Protein AF-A0A0N4THU7-F1 (afdb_monomer_lite)

pLDDT: mean 75.9, std 19.69, range [27.61, 96.06]

Organism: Brugia pahangi (NCBI:txid6280)

InterPro domains:
  IPR008918 Helix-hairpin-helix motif, class 2 [SM00279] (9-42)
  IPR036279 5'-3' exonuclease, C-terminal domain superfamily [SSF47807] (7-179)

Secondary structure (DSSP, 8-state):
---SS---HHHHHHHHHHH-BTTB--STT--HHHHHHHHHHH------TTS-HHHHHHHHHHHHHHHHT-SS-------SS----------------HHHHHHHHHHHHHS-HHHHHHPSPHHHHHHHHS-------PPP-PPPPPHHHHHHHHHHHH---HHHHHHHHHHHHTT-SSS-THHHHHHHHHHH-

Sequence (193 aa):
SQIIAGLSRWEAIQIALLSGGDYTNGLEGVGVVAALELISEFATTSRQVDAEPSQQAFENLKRISAWLNRHDNWEDLPSSSGYSSEQDVKKTKFVENTRRLKLRRLIEKNNVTETLETFPSHDVFNAYAKPLVDSSTEKPRWRNIDMDELESFVWQKLGWDKKQLEKVVIKRKKKYFLTDFFFFFCDVILYII

Structure (mmCIF, N/CA/C/O backbone):
data_AF-A0A0N4THU7-F1
#
_entry.id   AF-A0A0N4THU7-F1
#
loop_
_atom_site.group_PDB
_atom_site.id
_atom_site.type_symbol
_atom_site.label_atom_id
_atom_site.label_alt_id
_atom_site.label_comp_id
_atom_site.label_asym_id
_atom_site.label_entity_id
_atom_site.label_seq_id
_atom_site.pdbx_PDB_ins_code
_atom_site.Cartn_x
_atom_site.Cartn_y
_atom_site.Cartn_z
_atom_site.occupancy
_atom_site.B_iso_or_equiv
_atom_site.auth_seq_id
_atom_site.auth_comp_id
_atom_site.auth_asym_id
_atom_site.auth_atom_id
_atom_site.pdbx_PDB_model_num
ATOM 1 N N . SER A 1 1 ? -6.789 18.530 7.347 1.00 36.19 1 SER A N 1
ATOM 2 C CA . SER A 1 1 ? -6.203 17.209 7.042 1.00 36.19 1 SER A CA 1
ATOM 3 C C . SER A 1 1 ? -4.691 17.354 7.053 1.00 36.19 1 SER A C 1
ATOM 5 O O . SER A 1 1 ? -4.148 18.064 6.220 1.00 36.19 1 SER A O 1
ATOM 7 N N . GLN A 1 2 ? -4.019 16.802 8.067 1.00 38.44 2 GLN A N 1
ATOM 8 C CA . GLN A 1 2 ? -2.562 16.895 8.201 1.00 38.44 2 GLN A CA 1
ATOM 9 C C . GLN A 1 2 ? -1.887 16.026 7.138 1.00 38.44 2 GLN A C 1
ATOM 11 O O . GLN A 1 2 ? -2.020 14.808 7.138 1.00 38.44 2 GLN A O 1
ATOM 16 N N . ILE A 1 3 ? -1.185 16.687 6.224 1.00 42.59 3 ILE A N 1
ATOM 17 C CA . ILE A 1 3 ? -0.347 16.091 5.194 1.00 42.59 3 ILE A CA 1
ATOM 18 C C . ILE A 1 3 ? 1.094 16.256 5.692 1.00 42.59 3 ILE A C 1
ATOM 20 O O . ILE A 1 3 ? 1.645 17.348 5.612 1.00 42.59 3 ILE A O 1
ATOM 24 N N . ILE A 1 4 ? 1.696 15.210 6.263 1.00 49.84 4 ILE A N 1
ATOM 25 C CA . ILE A 1 4 ? 3.093 15.268 6.748 1.00 49.84 4 ILE A CA 1
ATOM 26 C C . ILE A 1 4 ? 4.095 14.984 5.600 1.00 49.84 4 ILE A C 1
ATOM 28 O O . ILE A 1 4 ? 5.279 15.264 5.740 1.00 49.84 4 ILE A O 1
ATOM 32 N N . ALA A 1 5 ? 3.630 14.523 4.425 1.00 58.91 5 ALA A N 1
ATOM 33 C CA . ALA A 1 5 ? 4.493 14.128 3.297 1.00 58.91 5 ALA A CA 1
ATOM 34 C C . ALA A 1 5 ? 4.076 14.646 1.898 1.00 58.91 5 ALA A C 1
ATOM 36 O O . ALA A 1 5 ? 4.621 14.205 0.896 1.00 58.91 5 ALA A O 1
ATOM 37 N N . GLY A 1 6 ? 3.097 15.544 1.783 1.00 73.50 6 GL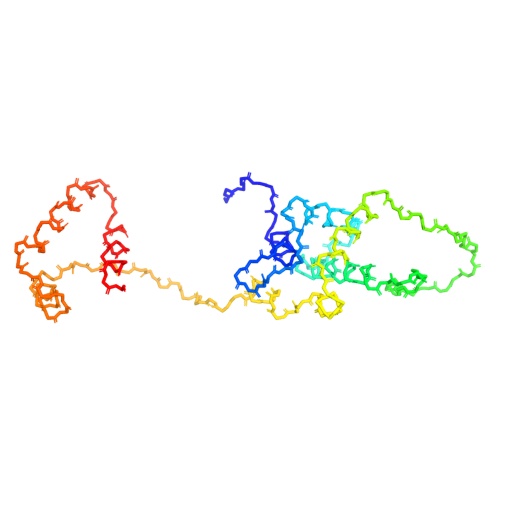Y A N 1
ATOM 38 C CA . GLY A 1 6 ? 2.610 16.068 0.489 1.00 73.50 6 GLY A CA 1
ATOM 39 C C . GLY A 1 6 ? 1.791 15.091 -0.373 1.00 73.50 6 GLY A C 1
ATOM 40 O O . GLY A 1 6 ? 1.221 15.510 -1.371 1.00 73.50 6 GLY A O 1
ATOM 41 N N . LEU A 1 7 ? 1.717 13.814 0.013 1.00 82.81 7 LEU A N 1
ATOM 42 C CA . LEU A 1 7 ? 1.165 12.726 -0.796 1.00 82.81 7 LEU A CA 1
ATOM 43 C C . LEU A 1 7 ? -0.365 12.721 -0.855 1.00 82.81 7 LEU A C 1
ATOM 45 O O . LEU A 1 7 ? -1.048 12.738 0.173 1.00 82.81 7 LEU A O 1
ATOM 49 N N . SER A 1 8 ? -0.903 12.604 -2.066 1.00 88.88 8 SER A N 1
ATOM 50 C CA . SER A 1 8 ? -2.306 12.282 -2.304 1.00 88.88 8 SER A CA 1
ATOM 51 C C . SER A 1 8 ? -2.606 10.820 -1.959 1.00 88.88 8 SER A C 1
ATOM 53 O O . SER A 1 8 ? -1.735 9.946 -2.001 1.00 88.88 8 SER A O 1
ATOM 55 N N . ARG A 1 9 ? -3.881 10.520 -1.675 1.00 91.12 9 ARG A N 1
ATOM 56 C CA . ARG A 1 9 ? -4.349 9.138 -1.460 1.00 91.12 9 ARG A CA 1
ATOM 57 C C . ARG A 1 9 ? -3.943 8.218 -2.615 1.00 91.12 9 ARG A C 1
ATOM 59 O O . ARG A 1 9 ? -3.581 7.072 -2.387 1.00 91.12 9 ARG A O 1
ATOM 66 N N . TRP A 1 10 ? -3.993 8.718 -3.844 1.00 92.19 10 TRP A N 1
ATOM 67 C CA . TRP A 1 10 ? -3.707 7.934 -5.039 1.00 92.19 10 TRP A CA 1
ATOM 68 C C . TRP A 1 10 ? -2.220 7.638 -5.214 1.00 92.19 10 TRP A C 1
ATOM 70 O O . TRP A 1 10 ? -1.865 6.553 -5.662 1.00 92.19 10 TRP A O 1
ATOM 80 N N . GLU A 1 11 ? -1.340 8.557 -4.821 1.00 91.69 11 GLU A N 1
ATOM 81 C CA . GLU A 1 11 ? 0.099 8.287 -4.752 1.00 91.69 11 GLU A CA 1
ATOM 82 C C . GLU A 1 11 ? 0.413 7.286 -3.640 1.00 91.69 11 GLU A C 1
ATOM 84 O O . GLU A 1 11 ? 1.175 6.354 -3.867 1.00 91.69 11 GLU A O 1
ATOM 89 N N . ALA A 1 12 ? -0.233 7.401 -2.475 1.00 93.38 12 ALA A N 1
ATOM 90 C CA . ALA A 1 12 ? -0.055 6.444 -1.384 1.00 93.38 12 ALA A CA 1
ATOM 91 C C . ALA A 1 12 ? -0.463 5.013 -1.780 1.00 93.38 12 ALA A C 1
ATOM 93 O O . ALA A 1 12 ? 0.249 4.064 -1.461 1.00 93.38 12 ALA A O 1
ATOM 94 N N . ILE A 1 13 ? -1.565 4.851 -2.523 1.00 94.88 13 ILE A N 1
ATOM 95 C CA . ILE A 1 13 ? -1.994 3.539 -3.038 1.00 94.88 13 ILE A CA 1
ATOM 96 C C . ILE A 1 13 ? -0.976 2.990 -4.043 1.00 94.88 13 ILE A C 1
ATOM 98 O O . ILE A 1 13 ? -0.611 1.821 -3.963 1.00 94.88 13 ILE A O 1
ATOM 102 N N . GLN A 1 14 ? -0.477 3.819 -4.965 1.00 95.00 14 GLN A N 1
ATOM 103 C CA . GLN A 1 14 ? 0.561 3.394 -5.911 1.00 95.00 14 GLN A CA 1
ATOM 104 C C . GLN A 1 14 ? 1.843 2.961 -5.192 1.00 95.00 14 GLN A C 1
ATOM 106 O O . GLN A 1 14 ? 2.423 1.941 -5.555 1.00 95.00 14 GLN A O 1
ATOM 111 N N . ILE A 1 15 ? 2.254 3.696 -4.152 1.00 95.06 15 ILE A N 1
ATOM 112 C CA . ILE A 1 15 ? 3.394 3.323 -3.309 1.00 95.06 15 ILE A CA 1
ATOM 113 C C . ILE A 1 15 ? 3.131 1.967 -2.657 1.00 95.06 15 ILE A C 1
ATOM 115 O O . ILE A 1 15 ? 3.967 1.089 -2.796 1.00 95.06 15 ILE A O 1
ATOM 119 N N . ALA A 1 16 ? 1.970 1.753 -2.031 1.00 95.19 16 ALA A N 1
ATOM 120 C CA . ALA A 1 16 ? 1.638 0.472 -1.403 1.00 95.19 16 ALA A CA 1
ATOM 121 C C . ALA A 1 16 ? 1.664 -0.700 -2.401 1.00 95.19 16 ALA A C 1
ATOM 123 O O . ALA A 1 16 ? 2.162 -1.772 -2.074 1.00 95.19 16 ALA A O 1
ATOM 124 N N . LEU A 1 17 ? 1.190 -0.499 -3.637 1.00 96.06 17 LEU A N 1
ATOM 125 C CA . LEU A 1 17 ? 1.259 -1.530 -4.677 1.00 96.06 17 LEU A CA 1
ATOM 126 C C . LEU A 1 17 ? 2.693 -1.822 -5.140 1.00 96.06 17 LEU A C 1
ATOM 128 O O . LEU A 1 17 ? 2.983 -2.961 -5.492 1.00 96.06 17 LEU A O 1
ATOM 132 N N . LEU A 1 18 ? 3.576 -0.821 -5.147 1.00 95.50 18 LEU A N 1
ATOM 133 C CA . LEU A 1 18 ? 4.966 -0.958 -5.591 1.00 95.50 18 LEU A CA 1
ATOM 134 C C . LEU A 1 18 ? 5.904 -1.453 -4.484 1.00 95.50 18 LEU A C 1
ATOM 136 O O . LEU A 1 18 ? 6.752 -2.289 -4.762 1.00 95.50 18 LEU A O 1
ATOM 140 N N . SER A 1 19 ? 5.770 -0.947 -3.256 1.00 95.12 19 SER A N 1
ATOM 141 C CA . SER A 1 19 ? 6.665 -1.244 -2.129 1.00 95.12 19 SER A CA 1
ATOM 142 C C . SER A 1 19 ? 6.119 -2.248 -1.120 1.00 95.12 19 SER A C 1
ATOM 144 O O . SER A 1 19 ? 6.829 -2.622 -0.191 1.00 95.12 19 SER A O 1
ATOM 146 N N . GLY A 1 20 ? 4.855 -2.636 -1.266 1.00 94.06 20 GLY A N 1
ATOM 147 C CA . GLY A 1 20 ? 4.160 -3.527 -0.350 1.00 94.06 20 GLY A CA 1
ATOM 148 C C . GLY A 1 20 ? 3.343 -2.794 0.718 1.00 94.06 20 GLY A C 1
ATOM 149 O O . GLY A 1 20 ? 3.616 -1.647 1.083 1.00 94.06 20 GLY A O 1
ATOM 150 N N . GLY A 1 21 ? 2.318 -3.487 1.204 1.00 91.12 21 GLY A N 1
ATOM 151 C CA . GLY A 1 21 ? 1.382 -3.088 2.251 1.00 91.12 21 GLY A CA 1
ATOM 152 C C . GLY A 1 21 ? 0.554 -4.295 2.706 1.00 91.12 21 GLY A C 1
ATOM 153 O O . GLY A 1 21 ? 0.824 -5.425 2.316 1.00 91.12 21 GLY A O 1
ATOM 154 N N . ASP A 1 22 ? -0.493 -4.082 3.498 1.00 92.81 22 ASP A N 1
ATOM 155 C CA . ASP A 1 22 ? -1.260 -5.200 4.080 1.00 92.81 22 ASP A CA 1
ATOM 156 C C . ASP A 1 22 ? -1.964 -6.098 3.041 1.00 92.81 22 ASP A C 1
ATOM 158 O O . ASP A 1 22 ? -2.239 -7.264 3.314 1.00 92.81 22 ASP A O 1
ATOM 162 N N . TYR A 1 23 ? -2.249 -5.574 1.842 1.00 91.81 23 TYR A N 1
ATOM 163 C CA . TYR A 1 23 ? -2.936 -6.311 0.771 1.00 91.81 23 TYR A CA 1
ATOM 164 C C . TYR A 1 23 ? -2.003 -6.801 -0.350 1.00 91.81 23 TYR A C 1
ATOM 166 O O . TYR A 1 23 ? -2.476 -7.399 -1.314 1.00 91.81 23 TYR A O 1
ATOM 174 N N . THR A 1 24 ? -0.696 -6.525 -0.285 1.00 93.38 24 THR A N 1
ATOM 175 C CA . THR A 1 24 ? 0.267 -6.945 -1.318 1.00 93.38 24 THR A CA 1
ATOM 176 C C . THR A 1 24 ? 1.698 -6.896 -0.805 1.00 93.38 24 THR A C 1
ATOM 178 O O . THR A 1 24 ? 2.080 -5.957 -0.118 1.00 93.38 24 THR A O 1
ATOM 181 N N . ASN A 1 25 ? 2.531 -7.850 -1.211 1.00 91.50 25 ASN A N 1
ATOM 182 C CA . ASN A 1 25 ? 3.960 -7.819 -0.891 1.00 91.50 25 ASN A CA 1
ATOM 183 C C . ASN A 1 25 ? 4.732 -6.765 -1.709 1.00 91.50 25 ASN A C 1
ATOM 185 O O . ASN A 1 25 ? 5.857 -6.425 -1.353 1.00 91.50 25 ASN A O 1
ATOM 189 N N . GLY A 1 26 ? 4.128 -6.229 -2.776 1.00 93.00 26 GLY A N 1
ATOM 190 C CA . GLY A 1 26 ? 4.782 -5.297 -3.694 1.00 93.00 26 GLY A CA 1
ATOM 191 C C . GLY A 1 26 ? 5.884 -5.949 -4.532 1.00 93.00 26 GLY A C 1
ATOM 192 O O . GLY A 1 26 ? 5.916 -7.167 -4.702 1.00 93.00 26 GLY A O 1
ATOM 193 N N . LEU A 1 27 ? 6.772 -5.116 -5.077 1.00 94.00 27 LEU A N 1
ATOM 194 C CA . LEU A 1 27 ? 7.961 -5.538 -5.810 1.00 94.00 27 LEU A CA 1
ATOM 195 C C . LEU A 1 27 ? 9.157 -5.597 -4.854 1.00 94.00 27 LEU A C 1
ATOM 197 O O . LEU A 1 27 ? 9.511 -4.614 -4.199 1.00 94.00 27 LEU A O 1
ATOM 201 N N . GLU A 1 28 ? 9.827 -6.741 -4.803 1.00 92.81 28 GLU A N 1
ATOM 202 C CA . GLU A 1 28 ? 10.966 -6.958 -3.922 1.00 92.81 28 GLU A CA 1
ATOM 203 C C . GLU A 1 28 ? 12.116 -5.994 -4.255 1.00 92.81 28 GLU A C 1
ATOM 205 O O . GLU A 1 28 ? 12.489 -5.785 -5.414 1.00 92.81 28 GLU A O 1
ATOM 210 N N . GLY A 1 29 ? 12.679 -5.368 -3.221 1.00 89.31 29 GLY A N 1
ATOM 211 C CA . GLY A 1 29 ? 13.722 -4.349 -3.351 1.00 89.31 29 GLY A CA 1
ATOM 212 C C . GLY A 1 29 ? 13.218 -2.946 -3.705 1.00 89.31 29 GLY A C 1
ATOM 213 O O . GLY A 1 29 ? 14.022 -2.013 -3.710 1.00 89.31 29 GLY A O 1
ATOM 214 N N . VAL A 1 30 ? 11.916 -2.755 -3.945 1.00 94.19 30 VAL A N 1
ATOM 215 C CA . VAL A 1 30 ? 11.319 -1.429 -4.146 1.00 94.19 30 VAL A CA 1
ATOM 216 C C . VAL A 1 30 ? 10.842 -0.876 -2.805 1.00 94.19 30 VAL A C 1
ATOM 218 O O . VAL A 1 30 ? 9.831 -1.288 -2.260 1.00 94.19 30 VAL A O 1
ATOM 221 N N . GLY A 1 31 ? 11.576 0.090 -2.252 1.00 92.62 31 GLY A N 1
ATOM 222 C CA . GLY A 1 31 ? 11.125 0.861 -1.087 1.00 92.62 31 GLY A CA 1
ATOM 223 C C . GLY A 1 31 ? 10.282 2.080 -1.475 1.00 92.62 31 GLY A C 1
ATOM 224 O O . GLY A 1 31 ? 10.147 2.406 -2.652 1.00 92.62 31 GLY A O 1
ATOM 225 N N . VAL A 1 32 ? 9.800 2.830 -0.477 1.00 92.31 32 VAL A N 1
ATOM 226 C CA . VAL A 1 32 ? 8.994 4.056 -0.675 1.00 92.31 32 VAL A CA 1
ATOM 227 C C . VAL A 1 32 ? 9.669 5.063 -1.615 1.00 92.31 32 VAL A C 1
ATOM 229 O O . VAL A 1 32 ? 9.010 5.653 -2.467 1.00 92.31 32 VAL A O 1
ATOM 232 N N . VAL A 1 33 ? 10.990 5.241 -1.502 1.00 91.94 33 VAL A N 1
ATOM 233 C CA . VAL A 1 33 ? 11.746 6.176 -2.354 1.00 91.94 33 VAL A CA 1
ATOM 234 C C . VAL A 1 33 ? 11.783 5.696 -3.806 1.00 91.94 33 VAL A C 1
ATOM 236 O O . VAL A 1 33 ? 11.471 6.465 -4.707 1.00 91.94 33 VAL A O 1
ATOM 239 N N . ALA A 1 34 ? 12.095 4.419 -4.041 1.00 92.81 34 ALA A N 1
ATOM 240 C CA . ALA A 1 34 ? 12.115 3.848 -5.389 1.00 92.81 34 ALA A CA 1
ATOM 241 C C . ALA A 1 34 ? 10.712 3.834 -6.022 1.00 92.81 34 ALA A C 1
ATOM 243 O O . ALA A 1 34 ? 10.564 4.120 -7.208 1.00 92.81 34 ALA A O 1
ATOM 244 N N . ALA A 1 35 ? 9.673 3.574 -5.222 1.00 94.25 35 ALA A N 1
ATOM 245 C CA . ALA A 1 35 ? 8.284 3.670 -5.654 1.00 94.25 35 ALA A CA 1
ATOM 246 C C . ALA A 1 35 ? 7.921 5.101 -6.082 1.00 94.25 35 ALA A C 1
ATOM 248 O O . ALA A 1 35 ? 7.335 5.296 -7.142 1.00 94.25 35 ALA A O 1
ATOM 249 N N . LEU A 1 36 ? 8.317 6.112 -5.307 1.00 91.81 36 LEU A N 1
ATOM 250 C CA . LEU A 1 36 ? 8.129 7.525 -5.649 1.00 91.81 36 LEU A CA 1
ATOM 251 C C . LEU A 1 36 ? 8.878 7.939 -6.918 1.00 91.81 36 LEU A C 1
ATOM 253 O O . LEU A 1 36 ? 8.339 8.669 -7.752 1.00 91.81 36 LEU A O 1
ATOM 257 N N . GLU A 1 37 ? 10.109 7.459 -7.089 1.00 91.50 37 GLU A N 1
ATOM 258 C CA . GLU A 1 37 ? 10.868 7.670 -8.319 1.00 91.50 37 GLU A CA 1
ATOM 259 C C . GLU A 1 37 ? 10.128 7.078 -9.523 1.00 91.50 37 GLU A C 1
ATOM 261 O O . GLU A 1 37 ? 9.944 7.778 -10.513 1.00 91.50 37 GLU A O 1
ATOM 266 N N . LEU A 1 38 ? 9.615 5.848 -9.423 1.00 91.56 38 LEU A N 1
ATOM 267 C CA . LEU A 1 38 ? 8.807 5.240 -10.486 1.00 91.56 38 LEU A CA 1
ATOM 268 C C . LEU A 1 38 ? 7.539 6.050 -10.764 1.00 91.56 38 LEU A C 1
ATOM 270 O O . LEU A 1 38 ? 7.265 6.397 -11.908 1.00 91.56 38 LEU A O 1
ATOM 274 N N . ILE A 1 39 ? 6.778 6.403 -9.731 1.00 91.44 39 ILE A N 1
ATOM 275 C CA . ILE A 1 39 ? 5.535 7.162 -9.901 1.00 91.44 39 ILE A CA 1
ATOM 276 C C . ILE A 1 39 ? 5.812 8.491 -10.608 1.00 91.44 39 ILE A C 1
ATOM 278 O O . ILE A 1 39 ? 5.114 8.812 -11.567 1.00 91.44 39 ILE A O 1
ATOM 282 N N . SER A 1 40 ? 6.843 9.232 -10.187 1.00 88.75 40 SER A N 1
ATOM 283 C CA . SER A 1 40 ? 7.195 10.525 -10.790 1.00 88.75 40 SER A CA 1
ATOM 284 C C . SER A 1 40 ? 7.740 10.403 -12.217 1.00 88.75 40 SER A C 1
ATOM 286 O O . SER A 1 40 ? 7.453 11.259 -13.050 1.00 88.75 40 SER A O 1
ATOM 288 N N . GLU A 1 41 ? 8.469 9.330 -12.535 1.00 87.06 41 GLU A N 1
ATOM 289 C CA . GLU A 1 41 ? 8.998 9.077 -13.880 1.00 87.06 41 GLU A CA 1
ATOM 290 C C . GLU A 1 41 ? 7.905 8.759 -14.909 1.00 87.06 41 GLU A C 1
ATOM 292 O O . GLU A 1 41 ? 8.089 9.046 -16.095 1.00 87.06 41 GLU A O 1
ATOM 297 N N . PHE A 1 42 ? 6.789 8.161 -14.481 1.00 86.44 42 PHE A N 1
ATOM 298 C CA . PHE A 1 42 ? 5.682 7.752 -15.356 1.00 86.44 42 PHE A CA 1
ATOM 299 C C . PHE A 1 42 ? 4.432 8.640 -15.232 1.00 86.44 42 PHE A C 1
ATOM 301 O O . PHE A 1 42 ? 3.507 8.518 -16.045 1.00 86.44 42 PHE A O 1
ATOM 308 N N . ALA A 1 43 ? 4.426 9.583 -14.283 1.00 82.56 43 ALA A N 1
ATOM 309 C CA . ALA A 1 43 ? 3.361 10.560 -14.110 1.00 82.56 43 ALA A CA 1
ATOM 310 C C . ALA A 1 43 ? 3.139 11.351 -15.407 1.00 82.56 43 ALA A C 1
ATOM 312 O O . ALA A 1 43 ? 3.970 12.149 -15.844 1.00 82.56 43 ALA A O 1
ATOM 313 N N . THR A 1 44 ? 1.988 11.147 -16.046 1.00 69.31 44 THR A N 1
ATOM 314 C CA . THR A 1 44 ? 1.639 11.916 -17.240 1.00 69.31 44 THR A CA 1
ATOM 315 C C . THR A 1 44 ? 1.295 13.347 -16.871 1.00 69.31 44 THR A C 1
ATOM 317 O O . THR A 1 44 ? 0.324 13.583 -16.159 1.00 69.31 44 THR A O 1
ATOM 320 N N . THR A 1 45 ? 1.975 14.313 -17.491 1.00 56.81 45 THR A N 1
ATOM 321 C CA . THR A 1 45 ? 1.519 15.712 -17.589 1.00 56.81 45 THR A CA 1
ATOM 322 C C . THR A 1 45 ? 0.327 15.845 -18.554 1.00 56.81 45 THR A C 1
ATOM 324 O O . THR A 1 45 ? 0.217 16.816 -19.303 1.00 56.81 45 THR A O 1
ATOM 327 N N . SER A 1 46 ? -0.557 14.846 -18.624 1.00 51.56 46 SER A N 1
ATOM 328 C CA . SER A 1 46 ? -1.745 14.923 -19.467 1.00 51.56 46 SER A CA 1
ATOM 329 C C . SER A 1 46 ? -2.693 15.930 -18.827 1.00 51.56 46 SER A C 1
ATOM 331 O O . SER A 1 46 ? -3.357 15.626 -17.841 1.00 51.56 46 SER A O 1
ATOM 333 N N . ARG A 1 47 ? -2.732 17.136 -19.399 1.00 51.28 47 ARG A N 1
ATOM 334 C CA . ARG A 1 47 ? -3.643 18.250 -19.086 1.00 51.28 47 ARG A CA 1
ATOM 335 C C . ARG A 1 47 ? -5.108 17.923 -19.433 1.00 51.28 47 ARG A C 1
ATOM 337 O O . ARG A 1 47 ? -5.814 18.771 -19.966 1.00 51.28 47 ARG A O 1
ATOM 344 N N . GLN A 1 48 ? -5.552 16.688 -19.213 1.00 52.53 48 GLN A N 1
ATOM 345 C CA . GLN A 1 48 ? -6.966 16.345 -19.269 1.00 52.53 48 GLN A CA 1
ATOM 346 C C . GLN A 1 48 ? -7.550 16.656 -17.895 1.00 52.53 48 GLN A C 1
ATOM 348 O O . GLN A 1 48 ? -7.293 15.946 -16.929 1.00 52.53 48 GLN A O 1
ATOM 353 N N . VAL A 1 49 ? -8.267 17.776 -17.821 1.00 58.72 49 VAL A N 1
ATOM 354 C CA . VAL A 1 49 ? -8.831 18.346 -16.587 1.00 58.72 49 VAL A CA 1
ATOM 355 C C . VAL A 1 49 ? -9.948 17.463 -15.999 1.00 58.72 49 VAL A C 1
ATOM 357 O O . VAL A 1 49 ? -10.274 17.605 -14.826 1.00 58.72 49 VAL A O 1
ATOM 360 N N . ASP A 1 50 ? -10.445 16.483 -16.761 1.00 63.00 50 ASP A N 1
ATOM 361 C CA . ASP A 1 50 ? -11.658 15.724 -16.425 1.00 63.00 50 ASP A CA 1
ATOM 362 C C . ASP A 1 50 ? -11.411 14.239 -16.087 1.00 63.00 50 ASP A C 1
ATOM 364 O O . ASP A 1 50 ? -12.361 13.478 -15.908 1.00 63.00 50 ASP A O 1
ATOM 368 N N . ALA A 1 51 ? -10.153 13.784 -16.022 1.00 73.50 51 ALA A N 1
ATOM 369 C CA . ALA A 1 51 ? -9.855 12.386 -15.707 1.00 73.50 51 ALA A CA 1
ATOM 370 C C . ALA A 1 51 ? -9.904 12.131 -14.191 1.00 73.50 51 ALA A C 1
ATOM 372 O O . ALA A 1 51 ? -9.208 12.788 -13.415 1.00 73.50 51 ALA A O 1
ATOM 373 N N . GLU A 1 52 ? -10.686 11.131 -13.773 1.00 85.56 52 GLU A N 1
ATOM 374 C CA . GLU A 1 52 ? -10.770 10.702 -12.376 1.00 85.56 52 GLU A CA 1
ATOM 375 C C . GLU A 1 52 ? -9.370 10.344 -11.827 1.00 85.56 52 GLU A C 1
ATOM 377 O O . GLU A 1 52 ? -8.698 9.468 -12.387 1.00 85.56 52 GLU A O 1
ATOM 382 N N . PRO A 1 53 ? -8.920 10.946 -10.707 1.00 87.19 53 PRO A N 1
ATOM 383 C CA . PRO A 1 53 ? -7.569 10.727 -10.176 1.00 87.19 53 PRO A CA 1
ATOM 384 C C . PRO A 1 53 ? -7.255 9.255 -9.862 1.00 87.19 53 PRO A C 1
ATOM 386 O O . PRO A 1 53 ? -6.114 8.805 -9.973 1.00 87.19 53 PRO A O 1
ATOM 389 N N . SER A 1 54 ? -8.287 8.484 -9.509 1.00 89.25 54 SER A N 1
ATOM 390 C CA . SER A 1 54 ? -8.198 7.040 -9.283 1.00 89.25 54 SER A CA 1
ATOM 391 C C . SER A 1 54 ? -7.808 6.268 -10.548 1.00 89.25 54 SER A C 1
ATOM 393 O O . SER A 1 54 ? -6.946 5.390 -10.504 1.00 89.25 54 SER A O 1
ATOM 395 N N . GLN A 1 55 ? -8.402 6.626 -11.688 1.00 89.25 55 GLN A N 1
ATOM 396 C CA . GLN A 1 55 ? -8.124 6.004 -12.979 1.00 89.25 55 GLN A CA 1
ATOM 397 C C . GLN A 1 55 ? -6.722 6.366 -13.455 1.00 89.25 55 GLN A C 1
ATOM 399 O O . GLN A 1 55 ? -5.988 5.492 -13.911 1.00 89.25 55 GLN A O 1
ATOM 404 N N . GLN A 1 56 ? -6.323 7.629 -13.282 1.00 89.31 56 GLN A N 1
ATOM 405 C CA . GLN A 1 56 ? -4.984 8.087 -13.645 1.00 89.31 56 GLN A CA 1
ATOM 406 C C . GLN A 1 56 ? -3.895 7.347 -12.858 1.00 89.31 56 GLN A C 1
ATOM 408 O O . GLN A 1 56 ? -2.882 6.948 -13.430 1.00 89.31 56 GLN A O 1
ATOM 413 N N . ALA A 1 57 ? -4.115 7.117 -11.563 1.00 91.62 57 ALA A N 1
ATOM 414 C CA . ALA A 1 57 ? -3.177 6.381 -10.726 1.00 91.62 57 ALA A CA 1
ATOM 415 C C . ALA A 1 57 ? -3.051 4.906 -11.127 1.00 91.62 57 ALA A C 1
ATOM 417 O O . ALA A 1 57 ? -1.940 4.385 -11.205 1.00 91.62 57 ALA A O 1
ATOM 418 N N . PHE A 1 58 ? -4.166 4.234 -11.425 1.00 93.00 58 PHE A N 1
ATOM 419 C CA . PHE A 1 58 ? -4.114 2.844 -11.882 1.00 93.00 58 PHE A CA 1
ATOM 420 C C . PHE A 1 58 ? -3.487 2.720 -13.278 1.00 93.00 58 PHE A C 1
ATOM 422 O O . PHE A 1 58 ? -2.699 1.811 -13.531 1.00 93.00 58 PHE A O 1
ATOM 429 N N . GLU A 1 59 ? -3.773 3.666 -14.172 1.00 91.19 59 GLU A N 1
ATOM 430 C CA . GLU A 1 59 ? -3.156 3.731 -15.496 1.00 91.19 59 GLU A CA 1
ATOM 431 C C . GLU A 1 59 ? -1.639 3.947 -15.409 1.00 91.19 59 GLU A C 1
ATOM 433 O O . GLU A 1 59 ? -0.875 3.333 -16.152 1.00 91.19 59 GLU A O 1
ATOM 438 N N . ASN A 1 60 ? -1.172 4.751 -14.452 1.00 91.81 60 ASN A N 1
ATOM 439 C CA . ASN A 1 60 ? 0.256 4.917 -14.203 1.00 91.81 60 ASN A CA 1
ATOM 440 C C . ASN A 1 60 ? 0.938 3.589 -13.819 1.00 91.81 60 ASN A C 1
ATOM 442 O O . ASN A 1 60 ? 1.978 3.237 -14.375 1.00 91.81 60 ASN A O 1
ATOM 446 N N . LEU A 1 61 ? 0.313 2.798 -12.941 1.00 93.38 61 LEU A N 1
ATOM 447 C CA . LEU A 1 61 ? 0.806 1.465 -12.569 1.00 93.38 61 LEU A CA 1
ATOM 448 C C . LEU A 1 61 ? 0.835 0.505 -13.764 1.00 93.38 61 LEU A C 1
ATOM 450 O O . LEU A 1 61 ? 1.801 -0.241 -13.924 1.00 93.38 61 LEU A O 1
ATOM 454 N N . LYS A 1 62 ? -0.176 0.551 -14.643 1.00 91.69 62 LYS A N 1
ATOM 455 C CA . LYS A 1 62 ? -0.176 -0.234 -15.888 1.00 91.69 62 LYS A CA 1
ATOM 456 C C . LYS A 1 62 ? 0.974 0.146 -16.808 1.00 91.69 62 LYS A C 1
ATOM 458 O O . LYS A 1 62 ? 1.576 -0.733 -17.414 1.00 91.69 62 LYS A O 1
ATOM 463 N N . ARG A 1 63 ? 1.317 1.433 -16.907 1.00 90.31 63 ARG A N 1
ATOM 464 C CA . ARG A 1 63 ? 2.472 1.881 -17.701 1.00 90.31 63 ARG A CA 1
ATOM 465 C C . ARG A 1 63 ? 3.785 1.374 -17.129 1.00 90.31 63 ARG A C 1
ATOM 467 O O . ARG A 1 63 ? 4.631 0.938 -17.904 1.00 90.31 63 ARG A O 1
ATOM 474 N N . ILE A 1 64 ? 3.936 1.396 -15.804 1.00 91.06 64 ILE A N 1
ATOM 475 C CA . ILE A 1 64 ? 5.104 0.828 -15.121 1.00 91.06 64 ILE A CA 1
ATOM 476 C C . ILE A 1 64 ? 5.194 -0.677 -15.402 1.00 91.06 64 ILE A C 1
ATOM 478 O O . ILE A 1 64 ? 6.249 -1.144 -15.817 1.00 91.06 64 ILE A O 1
ATOM 482 N N . SER A 1 65 ? 4.091 -1.421 -15.271 1.00 91.38 65 SER A N 1
ATOM 483 C CA . SER A 1 65 ? 4.038 -2.850 -15.620 1.00 91.38 65 SER A CA 1
ATOM 484 C C . SER A 1 65 ? 4.403 -3.103 -17.083 1.00 91.38 65 SER A C 1
ATOM 486 O O . SER A 1 65 ? 5.287 -3.900 -17.387 1.00 91.38 65 SER A O 1
ATOM 488 N N . ALA A 1 66 ? 3.793 -2.364 -18.009 1.00 89.00 66 ALA A N 1
ATOM 489 C CA . ALA A 1 66 ? 4.072 -2.505 -19.430 1.00 89.00 66 ALA A CA 1
ATOM 490 C C . ALA A 1 66 ? 5.513 -2.110 -19.782 1.00 89.00 66 ALA A C 1
ATOM 492 O O . ALA A 1 66 ? 6.044 -2.564 -20.789 1.00 89.00 66 ALA A O 1
ATOM 493 N N . TRP A 1 67 ? 6.143 -1.232 -19.005 1.00 88.88 67 TRP A N 1
ATOM 494 C CA . TRP A 1 67 ? 7.563 -0.933 -19.129 1.00 88.88 67 TRP A CA 1
ATOM 495 C C . TRP A 1 67 ? 8.416 -2.089 -18.594 1.00 88.88 67 TRP A C 1
ATOM 497 O O . TRP A 1 67 ? 9.324 -2.514 -19.302 1.00 88.88 67 TRP A O 1
ATOM 507 N N . LEU A 1 68 ? 8.108 -2.646 -17.419 1.00 89.19 68 LEU A N 1
ATOM 508 C CA . LEU A 1 68 ? 8.832 -3.785 -16.839 1.00 89.19 68 LEU A CA 1
ATOM 509 C C . LEU A 1 68 ? 8.794 -5.016 -17.752 1.00 89.19 68 LEU A C 1
ATOM 511 O O . LEU A 1 68 ? 9.843 -5.562 -18.068 1.00 89.19 68 LEU A O 1
ATOM 515 N N . ASN A 1 69 ? 7.614 -5.372 -18.260 1.00 86.94 69 ASN A N 1
ATOM 516 C CA . ASN A 1 69 ? 7.393 -6.572 -19.077 1.00 86.94 69 ASN A CA 1
ATOM 517 C C . ASN A 1 69 ? 7.808 -6.420 -20.553 1.00 86.94 69 ASN A C 1
ATOM 519 O O . ASN A 1 69 ? 7.574 -7.309 -21.371 1.00 86.94 69 ASN A O 1
ATOM 523 N N . ARG A 1 70 ? 8.402 -5.284 -20.939 1.00 79.75 70 ARG A N 1
ATOM 524 C CA . ARG A 1 70 ? 8.891 -5.070 -22.304 1.00 79.75 70 ARG A CA 1
ATOM 525 C C . ARG A 1 70 ? 10.333 -5.529 -22.459 1.00 79.75 70 ARG A C 1
ATOM 527 O O . ARG A 1 70 ? 11.230 -4.979 -21.832 1.00 79.75 70 ARG A O 1
ATOM 534 N N . HIS A 1 71 ? 10.543 -6.434 -23.409 1.00 61.12 71 HIS A N 1
ATOM 535 C CA . HIS A 1 71 ? 11.853 -6.920 -23.844 1.00 61.12 71 HIS A CA 1
ATOM 536 C C . HIS A 1 71 ? 12.323 -6.256 -25.163 1.00 61.12 71 HIS A C 1
ATOM 538 O O . HIS A 1 71 ? 12.733 -6.956 -26.071 1.00 61.12 71 HIS A O 1
ATOM 544 N N . ASP A 1 72 ? 12.269 -4.920 -25.277 1.00 51.69 72 ASP A N 1
ATOM 545 C CA . ASP A 1 72 ? 12.602 -4.109 -26.481 1.00 51.69 72 ASP A CA 1
ATOM 546 C C . ASP A 1 72 ? 11.536 -4.045 -27.608 1.00 51.69 72 ASP A C 1
ATOM 548 O O . ASP A 1 72 ? 11.625 -4.737 -28.616 1.00 51.69 72 ASP A O 1
ATOM 552 N N . ASN A 1 73 ? 10.538 -3.153 -27.469 1.00 49.34 73 ASN A N 1
ATOM 553 C CA . ASN A 1 73 ? 10.006 -2.257 -28.529 1.00 49.34 73 ASN A CA 1
ATOM 554 C C . ASN A 1 73 ? 8.765 -1.491 -28.018 1.00 49.34 73 ASN A C 1
ATOM 556 O O . ASN A 1 73 ? 7.728 -2.074 -27.703 1.00 49.34 73 ASN A O 1
ATOM 560 N N . TRP A 1 74 ? 8.867 -0.164 -27.903 1.00 53.56 74 TRP A N 1
ATOM 561 C CA . TRP A 1 74 ? 7.836 0.717 -27.317 1.00 53.56 74 TRP A CA 1
ATOM 562 C C . TRP A 1 74 ? 6.886 1.350 -28.362 1.00 53.56 74 TRP A C 1
ATOM 564 O O . TRP A 1 74 ? 6.097 2.223 -28.027 1.00 53.56 74 TRP A O 1
ATOM 574 N N . GLU A 1 75 ? 6.912 0.948 -29.632 1.00 45.84 75 GLU A N 1
ATOM 575 C CA . GLU A 1 75 ? 6.273 1.770 -30.675 1.00 45.84 75 GLU A CA 1
ATOM 576 C C . GLU A 1 75 ? 4.734 1.785 -30.710 1.00 45.84 75 GLU A C 1
ATOM 578 O O . GLU A 1 75 ? 4.191 2.740 -31.251 1.00 45.84 75 GLU A O 1
ATOM 583 N N . ASP A 1 76 ? 4.019 0.863 -30.057 1.00 46.44 76 ASP A N 1
ATOM 584 C CA . ASP A 1 76 ? 2.560 0.770 -30.229 1.00 46.44 76 ASP A CA 1
ATOM 585 C C . ASP A 1 76 ? 1.781 0.682 -28.901 1.00 46.44 76 ASP A C 1
ATOM 587 O O . ASP A 1 76 ? 1.336 -0.387 -28.484 1.00 46.44 76 ASP A O 1
ATOM 591 N N . LEU A 1 77 ? 1.552 1.819 -28.231 1.00 49.78 77 LEU A N 1
ATOM 592 C CA . LEU A 1 77 ? 0.297 1.995 -27.484 1.00 49.78 77 LEU A CA 1
ATOM 593 C C . LEU A 1 77 ? -0.557 3.055 -28.178 1.00 49.78 77 LEU A C 1
ATOM 595 O O . LEU A 1 77 ? -0.053 4.149 -28.447 1.00 49.78 77 LEU A O 1
ATOM 599 N N . PRO A 1 78 ? -1.846 2.776 -28.437 1.00 42.84 78 PRO A N 1
ATOM 600 C CA . PRO A 1 78 ? -2.726 3.745 -29.056 1.00 42.84 78 PRO A CA 1
ATOM 601 C C . PRO A 1 78 ? -2.974 4.890 -28.073 1.00 42.84 78 PRO A C 1
ATOM 603 O O . PRO A 1 78 ? -3.717 4.760 -27.099 1.00 42.84 78 PRO A O 1
ATOM 606 N N . SER A 1 79 ? -2.356 6.036 -28.352 1.00 49.66 79 SER A N 1
ATOM 607 C CA . SER A 1 79 ? -2.872 7.326 -27.906 1.00 49.66 79 SER A CA 1
ATOM 608 C C . SER A 1 79 ? -4.329 7.408 -28.352 1.00 49.66 79 SER A C 1
ATOM 610 O O . SER A 1 79 ? -4.631 7.328 -29.542 1.00 49.66 79 SER A O 1
ATOM 612 N N . SER A 1 80 ? -5.233 7.480 -27.382 1.00 45.91 80 SER A N 1
ATOM 613 C CA . SER A 1 80 ? -6.672 7.524 -27.611 1.00 45.91 80 SER A CA 1
ATOM 614 C C . SER A 1 80 ? -7.060 8.604 -28.638 1.00 45.91 80 SER A C 1
ATOM 616 O O . SER A 1 80 ? -6.698 9.769 -28.490 1.00 45.91 80 SER A O 1
ATOM 618 N N . SER A 1 81 ? -7.816 8.155 -29.647 1.00 40.84 81 SER A N 1
ATOM 619 C CA . SER A 1 81 ? -8.656 8.874 -30.619 1.00 40.84 81 SER A CA 1
ATOM 620 C C . SER A 1 81 ? -8.020 9.902 -31.579 1.00 40.84 81 SER A C 1
ATOM 622 O O . SER A 1 81 ? -7.957 11.092 -31.295 1.00 40.84 81 SER A O 1
ATOM 624 N N . GLY A 1 82 ? -7.712 9.425 -32.793 1.00 38.38 82 GLY A N 1
ATOM 625 C CA . GLY A 1 82 ? -8.397 9.839 -34.029 1.00 38.38 82 GLY A CA 1
ATOM 626 C C . GLY A 1 82 ? -8.119 11.226 -34.622 1.00 38.38 82 GLY A C 1
ATOM 627 O O . GLY A 1 82 ? -8.862 12.154 -34.340 1.00 38.38 82 GLY A O 1
ATOM 628 N N . TYR A 1 83 ? -7.177 11.307 -35.569 1.00 27.61 83 TYR A N 1
ATOM 629 C CA . TYR A 1 83 ? -7.392 11.838 -36.929 1.00 27.61 83 TYR A CA 1
ATOM 630 C C . TYR A 1 83 ? -6.128 11.585 -37.765 1.00 27.61 83 TYR A C 1
ATOM 632 O O . TYR A 1 83 ? -5.022 11.915 -37.340 1.00 27.61 83 TYR A O 1
ATOM 640 N N . SER A 1 84 ? -6.280 10.978 -38.940 1.00 43.75 84 SER A N 1
ATOM 641 C CA . SER A 1 84 ? -5.181 10.774 -39.883 1.00 43.75 84 SER A CA 1
ATOM 642 C C . SER A 1 84 ? -4.772 12.098 -40.520 1.00 43.75 84 SER A C 1
ATOM 644 O O . SER A 1 84 ? -5.595 12.779 -41.128 1.00 43.75 84 SER A O 1
ATOM 646 N N . SER A 1 85 ? -3.483 12.406 -40.468 1.00 31.27 85 SER A N 1
ATOM 647 C CA . SER A 1 85 ? -2.827 13.239 -41.472 1.00 31.27 85 SER A CA 1
ATOM 648 C C . SER A 1 85 ? -1.356 12.846 -41.537 1.00 31.27 85 SER A C 1
ATOM 650 O O . SER A 1 85 ? -0.604 13.035 -40.582 1.00 31.27 85 SER A O 1
ATOM 652 N N . GLU A 1 86 ? -0.988 12.247 -42.666 1.00 39.09 86 GLU A N 1
ATOM 653 C CA . GLU A 1 86 ? 0.368 11.889 -43.070 1.00 39.09 86 GLU A CA 1
ATOM 654 C C . GLU A 1 86 ? 1.260 13.132 -43.131 1.00 39.09 86 GLU A C 1
ATOM 656 O O . GLU A 1 86 ? 1.327 13.754 -44.182 1.00 39.09 86 GLU A O 1
ATOM 661 N N . GLN A 1 87 ? 1.960 13.500 -42.053 1.00 35.50 87 GLN A N 1
ATOM 662 C CA . GLN A 1 87 ? 3.173 14.326 -42.143 1.00 35.50 87 GLN A CA 1
ATOM 663 C C . GLN A 1 87 ? 4.173 13.960 -41.033 1.00 35.50 87 GLN A C 1
ATOM 665 O O . GLN A 1 87 ? 3.975 14.256 -39.859 1.00 35.50 87 GLN A O 1
ATOM 670 N N . ASP A 1 88 ? 5.255 13.302 -41.453 1.00 42.56 88 ASP A N 1
ATOM 671 C CA . ASP A 1 88 ? 6.616 13.417 -40.911 1.00 42.56 88 ASP A CA 1
ATOM 672 C C . ASP A 1 88 ? 6.800 13.297 -39.380 1.00 42.56 88 ASP A C 1
ATOM 674 O O . ASP A 1 88 ? 7.358 14.168 -38.705 1.00 42.56 88 ASP A O 1
ATOM 678 N N . VAL A 1 89 ? 6.402 12.158 -38.804 1.00 44.91 89 VAL A N 1
ATOM 679 C CA . VAL A 1 89 ? 6.800 11.810 -37.432 1.00 44.91 89 VAL A CA 1
ATOM 680 C C . VAL A 1 89 ? 8.211 11.228 -37.464 1.00 44.91 89 VAL A C 1
ATOM 682 O O . VAL A 1 89 ? 8.419 10.031 -37.665 1.00 44.91 89 VAL A O 1
ATOM 685 N N . LYS A 1 90 ? 9.213 12.084 -37.241 1.00 44.81 90 LYS A N 1
ATOM 686 C CA . LYS A 1 90 ? 10.568 11.645 -36.886 1.00 44.81 90 LYS A CA 1
ATOM 687 C C . LYS A 1 90 ? 10.461 10.693 -35.690 1.00 44.81 90 LYS A C 1
ATOM 689 O O . LYS A 1 90 ? 10.190 11.146 -34.581 1.00 44.81 90 LYS A O 1
ATOM 694 N N . LYS A 1 91 ? 10.687 9.391 -35.911 1.00 44.31 91 LYS A N 1
ATOM 695 C CA . LYS A 1 91 ? 10.864 8.381 -34.855 1.00 44.31 91 LYS A CA 1
ATOM 696 C C . LYS A 1 91 ? 12.019 8.813 -33.955 1.00 44.31 91 LYS A C 1
ATOM 698 O O . LYS A 1 91 ? 13.187 8.533 -34.224 1.00 44.31 91 LYS A O 1
ATOM 703 N N . THR A 1 92 ? 11.711 9.544 -32.894 1.00 42.31 92 THR A N 1
ATOM 704 C CA . THR A 1 92 ? 12.671 9.850 -31.842 1.00 42.31 92 THR A CA 1
ATOM 705 C C . THR A 1 92 ? 12.961 8.545 -31.121 1.00 42.31 92 THR A C 1
ATOM 707 O O . THR A 1 92 ? 12.102 8.039 -30.401 1.00 42.31 92 THR A O 1
ATOM 710 N N . LYS A 1 93 ? 14.154 7.977 -31.342 1.00 46.38 93 LYS A N 1
ATOM 711 C CA . LYS A 1 93 ? 14.661 6.836 -30.571 1.00 46.38 93 LYS A CA 1
ATOM 712 C C . LYS A 1 93 ? 14.502 7.154 -29.087 1.00 46.38 93 LYS A C 1
ATOM 714 O O . LYS A 1 93 ? 15.132 8.082 -28.581 1.00 46.38 93 LYS A O 1
ATOM 719 N N . PHE A 1 94 ? 13.633 6.413 -28.413 1.00 51.94 94 PHE A N 1
ATOM 720 C CA . PHE A 1 94 ? 13.449 6.531 -26.979 1.00 51.94 94 PHE A CA 1
ATOM 721 C C . PHE A 1 94 ? 14.716 6.003 -26.294 1.00 51.94 94 PHE A C 1
ATOM 723 O O . PHE A 1 94 ? 14.999 4.809 -26.337 1.00 51.94 94 PHE A O 1
ATOM 730 N N . VAL A 1 95 ? 15.515 6.903 -25.720 1.00 58.25 95 VAL A N 1
ATOM 731 C CA . VAL A 1 95 ? 16.671 6.532 -24.899 1.00 58.25 95 VAL A CA 1
ATOM 732 C C . VAL A 1 95 ? 16.173 6.398 -23.469 1.00 58.25 95 VAL A C 1
ATOM 734 O O . VAL A 1 95 ? 15.774 7.384 -22.848 1.00 58.25 95 VAL A O 1
ATOM 737 N N . GLU A 1 96 ? 16.165 5.172 -22.957 1.00 68.56 96 GLU A N 1
ATOM 738 C CA . GLU A 1 96 ? 15.846 4.913 -21.558 1.00 68.56 96 GLU A CA 1
ATOM 739 C C . GLU A 1 96 ? 16.844 5.670 -20.665 1.00 68.56 96 GLU A C 1
ATOM 741 O O . GLU A 1 96 ? 18.059 5.621 -20.873 1.00 68.56 96 GLU A O 1
ATOM 746 N N . ASN A 1 97 ? 16.340 6.443 -19.701 1.00 79.25 97 ASN A N 1
ATOM 747 C CA . ASN A 1 97 ? 17.205 7.265 -18.861 1.00 79.25 97 ASN A CA 1
ATOM 748 C C . ASN A 1 97 ? 17.951 6.399 -17.826 1.00 79.25 97 ASN A C 1
ATOM 750 O O . ASN A 1 97 ? 17.474 5.353 -17.386 1.00 79.25 97 ASN A O 1
ATOM 754 N N . THR A 1 98 ? 19.129 6.851 -17.386 1.00 81.62 98 THR A N 1
ATOM 755 C CA . THR A 1 98 ? 19.977 6.109 -16.433 1.00 81.62 98 THR A CA 1
ATOM 756 C C . THR A 1 98 ? 19.235 5.711 -15.150 1.00 81.62 98 THR A C 1
ATOM 758 O O . THR A 1 98 ? 19.576 4.701 -14.535 1.00 81.62 98 THR A O 1
ATOM 761 N N . ARG A 1 99 ? 18.223 6.488 -14.736 1.00 82.94 99 ARG A N 1
ATOM 762 C CA . ARG A 1 99 ? 17.388 6.192 -13.564 1.00 82.94 99 ARG A CA 1
ATOM 763 C C . ARG A 1 99 ? 16.490 4.974 -13.811 1.00 82.94 99 ARG A C 1
ATOM 765 O O . ARG A 1 99 ? 16.538 4.038 -13.019 1.00 82.94 99 ARG A O 1
ATOM 772 N N . ARG A 1 100 ? 15.760 4.931 -14.928 1.00 85.62 100 ARG A N 1
ATOM 773 C CA . ARG A 1 100 ? 14.913 3.801 -15.342 1.00 85.62 100 ARG A CA 1
ATOM 774 C C . ARG A 1 100 ? 15.723 2.518 -15.485 1.00 85.62 100 ARG A C 1
ATOM 776 O O . ARG A 1 100 ? 15.324 1.513 -14.912 1.00 85.62 100 ARG A O 1
ATOM 783 N N . LEU A 1 101 ? 16.911 2.558 -16.100 1.00 84.81 101 LEU A N 1
ATOM 784 C CA . LEU A 1 101 ? 17.784 1.373 -16.167 1.00 84.81 101 LEU A CA 1
ATOM 785 C C . LEU A 1 101 ? 18.185 0.849 -14.778 1.00 84.81 101 LEU A C 1
ATOM 787 O O . LEU A 1 101 ? 18.237 -0.361 -14.565 1.00 84.81 101 LEU A O 1
ATOM 791 N N . LYS A 1 102 ? 18.498 1.738 -13.826 1.00 87.75 102 LYS A N 1
ATOM 792 C CA . LYS A 1 102 ? 18.844 1.334 -12.452 1.00 87.75 102 LYS A CA 1
ATOM 793 C C . LYS A 1 102 ? 17.650 0.705 -11.735 1.00 87.75 102 LYS A C 1
ATOM 795 O O . LYS A 1 102 ? 17.819 -0.337 -11.110 1.00 87.75 102 LYS A O 1
ATOM 800 N N . LEU A 1 103 ? 16.471 1.315 -11.853 1.00 89.31 103 LEU A N 1
ATOM 801 C CA . LEU A 1 103 ? 15.229 0.810 -11.260 1.00 89.31 103 LEU A CA 1
ATOM 802 C C . LEU A 1 103 ? 14.828 -0.538 -11.868 1.00 89.31 103 LEU A C 1
ATOM 804 O O . LEU A 1 103 ? 14.508 -1.465 -11.134 1.00 89.31 103 LEU A O 1
ATOM 808 N N . ARG A 1 104 ? 14.942 -0.681 -13.191 1.00 89.75 104 ARG A N 1
ATOM 809 C CA . ARG A 1 104 ? 14.694 -1.936 -13.905 1.00 89.75 104 ARG A CA 1
ATOM 810 C C . ARG A 1 104 ? 15.583 -3.053 -13.380 1.00 89.75 104 ARG A C 1
ATOM 812 O O . ARG A 1 104 ? 15.082 -4.074 -12.931 1.00 89.75 104 ARG A O 1
ATOM 819 N N . ARG A 1 105 ? 16.901 -2.823 -13.350 1.00 88.94 105 ARG A N 1
ATOM 820 C CA . ARG A 1 105 ? 17.874 -3.804 -12.845 1.00 88.94 105 ARG A CA 1
ATOM 821 C C . ARG A 1 105 ? 17.620 -4.184 -11.390 1.00 88.94 105 ARG A C 1
ATOM 823 O O . ARG A 1 105 ? 17.847 -5.329 -11.025 1.00 88.94 105 ARG A O 1
ATOM 830 N N . LEU A 1 106 ? 17.197 -3.231 -10.557 1.00 89.88 106 LEU A N 1
ATOM 831 C CA . LEU A 1 106 ? 16.841 -3.493 -9.162 1.00 89.88 106 LEU A CA 1
ATOM 832 C C . LEU A 1 106 ? 15.638 -4.440 -9.067 1.00 89.88 106 LEU A C 1
ATOM 834 O O . LEU A 1 106 ? 15.684 -5.397 -8.301 1.00 89.88 106 LEU A O 1
ATOM 838 N N . ILE A 1 107 ? 14.597 -4.182 -9.857 1.00 90.81 107 ILE A N 1
ATOM 839 C CA . ILE A 1 107 ? 13.349 -4.950 -9.848 1.00 90.81 107 ILE A CA 1
ATOM 840 C C . ILE A 1 107 ? 13.566 -6.339 -10.454 1.00 90.81 107 ILE A C 1
ATOM 842 O O . ILE A 1 107 ? 13.280 -7.333 -9.796 1.00 90.81 107 ILE A O 1
ATOM 846 N N . GLU A 1 108 ? 14.138 -6.427 -11.655 1.00 89.56 108 GLU A N 1
ATOM 847 C CA . GLU A 1 108 ? 14.372 -7.696 -12.364 1.00 89.56 108 GLU A CA 1
ATOM 848 C C . GLU A 1 108 ? 15.326 -8.631 -11.605 1.00 89.56 108 GLU A C 1
ATOM 850 O O . GLU A 1 108 ? 15.205 -9.846 -11.698 1.00 89.56 108 GLU A O 1
ATOM 855 N N . LYS A 1 109 ? 16.268 -8.086 -10.824 1.00 90.94 109 LYS A N 1
ATOM 856 C CA . LYS A 1 109 ? 17.191 -8.897 -10.018 1.00 90.94 109 LYS A CA 1
ATOM 857 C C . LYS A 1 109 ? 16.496 -9.600 -8.849 1.00 90.94 109 LYS A C 1
ATOM 859 O O . LYS A 1 109 ? 16.927 -10.684 -8.463 1.00 90.94 109 LYS A O 1
ATOM 864 N N . ASN A 1 110 ? 15.494 -8.957 -8.258 1.00 90.00 110 ASN A N 1
ATOM 865 C CA . ASN A 1 110 ? 14.900 -9.397 -6.998 1.00 90.00 110 ASN A CA 1
ATOM 866 C C . ASN A 1 110 ? 13.510 -10.024 -7.175 1.00 90.00 110 ASN A C 1
ATOM 868 O O . ASN A 1 110 ? 12.972 -10.551 -6.216 1.00 90.00 110 ASN A O 1
ATOM 872 N N . ASN A 1 111 ? 12.913 -9.964 -8.368 1.00 91.12 111 ASN A N 1
ATOM 873 C CA . ASN A 1 111 ? 11.543 -10.420 -8.605 1.00 91.12 111 ASN A CA 1
ATOM 874 C C . ASN A 1 111 ? 11.498 -11.502 -9.683 1.00 91.12 111 ASN A C 1
ATOM 876 O O . ASN A 1 111 ? 12.238 -11.453 -10.663 1.00 91.12 111 ASN A O 1
ATOM 880 N N . VAL A 1 112 ? 10.584 -12.459 -9.520 1.00 89.19 112 VAL A N 1
ATOM 881 C CA . VAL A 1 112 ? 10.293 -13.479 -10.536 1.00 89.19 112 VAL A CA 1
ATOM 882 C C . VAL A 1 112 ? 9.378 -12.919 -11.627 1.00 89.19 112 VAL A C 1
ATOM 884 O O . VAL A 1 112 ? 8.540 -12.057 -11.359 1.00 89.19 112 VAL A O 1
ATOM 887 N N . THR A 1 113 ? 9.507 -13.432 -12.853 1.00 85.12 113 THR A N 1
ATOM 888 C CA . THR A 1 113 ? 8.752 -12.961 -14.029 1.00 85.12 113 THR A CA 1
ATOM 889 C C . THR A 1 113 ? 7.236 -13.003 -13.821 1.00 85.12 113 THR A C 1
ATOM 891 O O . THR A 1 113 ? 6.552 -12.046 -14.165 1.00 85.12 113 THR A O 1
ATOM 894 N N . GLU A 1 114 ? 6.712 -14.043 -13.167 1.00 87.38 114 GLU A N 1
ATOM 895 C CA . GLU A 1 114 ? 5.276 -14.181 -12.874 1.00 87.38 114 GLU A CA 1
ATOM 896 C C . GLU A 1 114 ? 4.729 -13.015 -12.026 1.00 87.38 114 GLU A C 1
ATOM 898 O O . GLU A 1 114 ? 3.645 -12.490 -12.290 1.00 87.38 114 GLU A O 1
ATOM 903 N N . THR A 1 115 ? 5.501 -12.539 -11.043 1.00 87.00 115 THR A N 1
ATOM 904 C CA . THR A 1 115 ? 5.130 -11.376 -10.221 1.00 87.00 115 THR A CA 1
ATOM 905 C C . THR A 1 115 ? 5.073 -10.097 -11.058 1.00 87.00 115 THR A C 1
ATOM 907 O O . THR A 1 115 ? 4.222 -9.240 -10.828 1.00 87.00 115 THR A O 1
ATOM 910 N N . LEU A 1 116 ? 5.962 -9.959 -12.046 1.00 87.62 116 LEU A N 1
ATOM 911 C CA . LEU A 1 116 ? 6.008 -8.787 -12.921 1.00 87.62 116 LEU A CA 1
ATOM 912 C C . LEU A 1 116 ? 4.854 -8.785 -13.932 1.00 87.62 116 LEU A C 1
ATOM 914 O O . LEU A 1 116 ? 4.260 -7.733 -14.170 1.00 87.62 116 LEU A O 1
ATOM 918 N N . GLU A 1 117 ? 4.495 -9.948 -14.478 1.00 88.00 117 GLU A N 1
ATOM 919 C CA . GLU A 1 117 ? 3.387 -10.108 -15.430 1.00 88.00 117 GLU A CA 1
ATOM 920 C C . GLU A 1 117 ? 2.013 -9.897 -14.780 1.00 88.00 117 GLU A C 1
ATOM 922 O O . GLU A 1 117 ? 1.113 -9.316 -15.388 1.00 88.00 117 GLU A O 1
ATOM 927 N N . THR A 1 118 ? 1.847 -10.343 -13.532 1.00 89.00 118 THR A N 1
ATOM 928 C CA . THR A 1 118 ? 0.583 -10.218 -12.782 1.00 89.00 118 THR A CA 1
ATOM 929 C C . THR A 1 118 ? 0.373 -8.831 -12.164 1.00 89.00 118 THR A C 1
ATOM 931 O O . THR A 1 118 ? -0.748 -8.469 -11.793 1.00 89.00 118 THR A O 1
ATOM 934 N N . PHE A 1 119 ? 1.426 -8.021 -12.067 1.00 92.31 119 PHE A N 1
ATOM 935 C CA . PHE A 1 119 ? 1.352 -6.649 -11.581 1.00 92.31 119 PHE A CA 1
ATOM 936 C C . PHE A 1 119 ? 0.796 -5.687 -12.658 1.00 92.31 119 PHE A C 1
ATOM 938 O O . PHE A 1 119 ? 1.231 -5.753 -13.808 1.00 92.31 119 PHE A O 1
ATOM 945 N N . PRO A 1 120 ? -0.079 -4.710 -12.326 1.00 93.69 120 PRO A N 1
ATOM 946 C CA . PRO A 1 120 ? -0.698 -4.443 -11.025 1.00 93.69 120 PRO A CA 1
ATOM 947 C C . PRO A 1 120 ? -2.046 -5.165 -10.834 1.00 93.69 120 PRO A C 1
ATOM 949 O O . PRO A 1 120 ? -2.894 -5.177 -11.726 1.00 93.69 120 PRO A O 1
ATOM 952 N N . SER A 1 121 ? -2.306 -5.657 -9.618 1.00 94.62 121 SER A N 1
ATOM 953 C CA . SER A 1 121 ? -3.606 -6.249 -9.273 1.00 94.62 121 SER A CA 1
ATOM 954 C C . SER A 1 121 ? -4.696 -5.184 -9.112 1.00 94.62 121 SER A C 1
ATOM 956 O O . SER A 1 121 ? -4.573 -4.244 -8.318 1.00 94.62 121 SER A O 1
ATOM 958 N N . HIS A 1 122 ? -5.795 -5.354 -9.849 1.00 94.12 122 HIS A N 1
ATOM 959 C CA . HIS A 1 122 ? -6.954 -4.469 -9.767 1.00 94.12 122 HIS A CA 1
ATOM 960 C C . HIS A 1 122 ? -7.718 -4.626 -8.443 1.00 94.12 122 HIS A C 1
ATOM 962 O O . HIS A 1 122 ? -8.209 -3.639 -7.896 1.00 94.12 122 HIS A O 1
ATOM 968 N N . ASP A 1 123 ? -7.766 -5.840 -7.892 1.00 94.56 123 ASP A N 1
ATOM 969 C CA . ASP A 1 123 ? -8.485 -6.131 -6.647 1.00 94.56 123 ASP A CA 1
ATOM 970 C C . ASP A 1 123 ? -7.807 -5.473 -5.445 1.00 94.56 123 ASP A C 1
ATOM 972 O O . ASP A 1 123 ? -8.471 -4.830 -4.631 1.00 94.56 123 ASP A O 1
ATOM 976 N N . VAL A 1 124 ? -6.473 -5.532 -5.390 1.00 94.88 124 VAL A N 1
ATOM 977 C CA . VAL A 1 124 ? -5.676 -4.847 -4.359 1.00 94.88 124 VAL A CA 1
ATOM 978 C C . VAL A 1 124 ? -5.870 -3.334 -4.450 1.00 94.88 124 VAL A C 1
ATOM 980 O O . VAL A 1 124 ? -6.079 -2.663 -3.439 1.00 94.88 124 VAL A O 1
ATOM 983 N N . PHE A 1 125 ? -5.851 -2.781 -5.666 1.00 95.81 125 PHE A N 1
ATOM 984 C CA . PHE A 1 125 ? -6.107 -1.357 -5.866 1.00 95.81 125 PHE A CA 1
ATOM 985 C C . PHE A 1 125 ? -7.507 -0.960 -5.373 1.00 95.81 125 PHE A C 1
ATOM 987 O O . PHE A 1 125 ? -7.660 0.039 -4.667 1.00 95.81 125 PHE A O 1
ATOM 994 N N . ASN A 1 126 ? -8.530 -1.757 -5.695 1.00 94.75 126 ASN A N 1
ATOM 995 C CA . ASN A 1 126 ? -9.909 -1.501 -5.288 1.00 94.75 126 ASN A CA 1
ATOM 996 C C . ASN A 1 126 ? -10.134 -1.660 -3.783 1.00 94.75 126 ASN A C 1
ATOM 998 O O . ASN A 1 126 ? -10.898 -0.873 -3.226 1.00 94.75 126 ASN A O 1
ATOM 1002 N N . ALA A 1 127 ? -9.444 -2.588 -3.115 1.00 93.94 127 ALA A N 1
ATOM 1003 C CA . ALA A 1 127 ? -9.504 -2.737 -1.661 1.00 93.94 127 ALA A CA 1
ATOM 1004 C C . ALA A 1 127 ? -9.133 -1.427 -0.944 1.00 93.94 127 ALA A C 1
ATOM 1006 O O . ALA A 1 127 ? -9.813 -1.009 -0.006 1.00 93.94 127 ALA A O 1
ATOM 1007 N N . TYR A 1 128 ? -8.114 -0.719 -1.443 1.00 93.31 128 TYR A N 1
ATOM 1008 C CA . TYR A 1 128 ? -7.751 0.600 -0.927 1.00 93.31 128 TYR A CA 1
ATOM 1009 C C . TYR A 1 128 ? -8.620 1.739 -1.467 1.00 93.31 128 TYR A C 1
ATOM 1011 O O . TYR A 1 128 ? -8.907 2.688 -0.734 1.00 93.31 128 TYR A O 1
ATOM 1019 N N . ALA A 1 129 ? -9.003 1.711 -2.746 1.00 93.25 129 ALA A N 1
ATOM 1020 C CA . ALA A 1 129 ? -9.732 2.805 -3.392 1.00 93.25 129 ALA A CA 1
ATOM 1021 C C . ALA A 1 129 ? -11.201 2.878 -2.947 1.00 93.25 129 ALA A C 1
ATOM 1023 O O . ALA A 1 129 ? -11.731 3.970 -2.716 1.00 93.25 129 ALA A O 1
ATOM 1024 N N . LYS A 1 130 ? -11.846 1.722 -2.793 1.00 91.75 130 LYS A N 1
ATOM 1025 C CA . LYS A 1 130 ? -13.272 1.560 -2.493 1.00 91.75 130 LYS A CA 1
ATOM 1026 C C . LYS A 1 130 ? -13.460 0.559 -1.343 1.00 91.75 130 LYS A C 1
ATOM 1028 O O . LYS A 1 130 ? -14.034 -0.508 -1.558 1.00 91.75 130 LYS A O 1
ATOM 1033 N N . PRO A 1 131 ? -12.973 0.880 -0.130 1.00 92.25 131 PRO A N 1
ATOM 1034 C CA . PRO A 1 131 ? -13.166 0.006 1.015 1.00 92.25 131 PRO A CA 1
ATOM 1035 C C . PRO A 1 131 ? -14.656 -0.085 1.348 1.00 92.25 131 PRO A C 1
ATOM 1037 O O . PRO A 1 131 ? -15.382 0.912 1.281 1.00 92.25 131 PRO A O 1
ATOM 1040 N N . LEU A 1 132 ? -15.104 -1.276 1.735 1.00 91.50 132 LEU A N 1
ATOM 1041 C CA . LEU A 1 132 ? -16.446 -1.465 2.264 1.00 91.50 132 LEU A CA 1
ATOM 1042 C C . LEU A 1 132 ? -16.500 -0.851 3.665 1.00 91.50 132 LEU A C 1
ATOM 1044 O O . LEU A 1 132 ? -16.048 -1.455 4.635 1.00 91.50 132 LEU A O 1
ATOM 1048 N N . VAL A 1 133 ? -17.013 0.371 3.752 1.00 90.50 133 VAL A N 1
ATOM 1049 C CA . VAL A 1 133 ? -17.169 1.094 5.014 1.00 90.50 133 VAL A CA 1
ATOM 1050 C C . VAL A 1 133 ? -18.643 1.274 5.326 1.00 90.50 133 VAL A C 1
ATOM 1052 O O .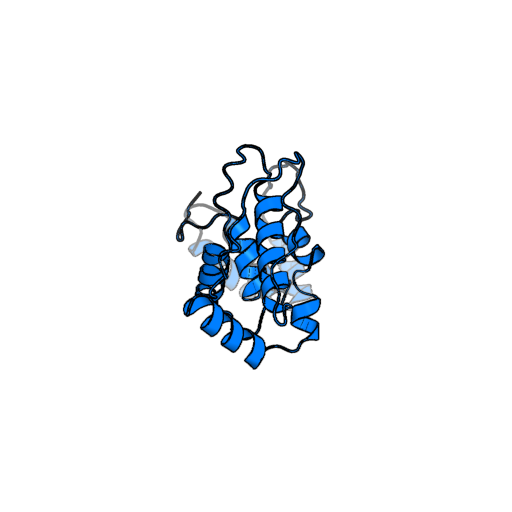 VAL A 1 133 ? -19.455 1.515 4.430 1.00 90.50 133 VAL A O 1
ATOM 1055 N N . ASP A 1 134 ? -18.983 1.168 6.606 1.00 89.38 134 ASP A N 1
ATOM 1056 C CA . ASP A 1 134 ? -20.290 1.604 7.076 1.00 89.38 134 ASP A CA 1
ATOM 1057 C C . ASP A 1 134 ? -20.396 3.128 6.898 1.00 89.38 134 ASP A C 1
ATOM 1059 O O . ASP A 1 134 ? -19.505 3.880 7.298 1.00 89.38 134 ASP A O 1
ATOM 1063 N N . SER A 1 135 ? -21.474 3.570 6.251 1.00 88.69 135 SER A N 1
ATOM 1064 C CA . SER A 1 135 ? -21.773 4.987 6.007 1.00 88.69 135 SER A CA 1
ATOM 1065 C C . SER A 1 135 ? -22.782 5.554 7.008 1.00 88.69 135 SER A C 1
ATOM 1067 O O . SER A 1 135 ? -23.227 6.693 6.858 1.00 88.69 135 SER A O 1
ATOM 1069 N N . SER A 1 136 ? -23.134 4.771 8.034 1.00 91.69 136 SER A N 1
ATOM 1070 C CA . SER A 1 136 ? -24.000 5.195 9.122 1.00 91.69 136 SER A CA 1
ATOM 1071 C C . SER A 1 136 ? -23.510 6.499 9.751 1.00 91.69 136 SER A C 1
ATOM 1073 O O . SER A 1 136 ? -22.360 6.643 10.165 1.00 91.69 136 SER A O 1
ATOM 1075 N N . THR A 1 137 ? -24.422 7.464 9.852 1.00 89.19 137 THR A N 1
ATOM 1076 C CA . THR A 1 137 ? -24.192 8.743 10.535 1.00 89.19 137 THR A CA 1
ATOM 1077 C C . THR A 1 137 ? -24.571 8.687 12.015 1.00 89.19 137 THR A C 1
ATOM 1079 O O . THR A 1 137 ? -24.687 9.729 12.667 1.00 89.19 137 THR A O 1
ATOM 1082 N N . GLU A 1 138 ? -24.845 7.494 12.551 1.00 92.19 138 GLU A N 1
ATOM 1083 C CA . GLU A 1 138 ? -25.172 7.330 13.960 1.00 92.19 138 GLU A CA 1
ATOM 1084 C C . GLU A 1 138 ? -24.019 7.807 14.842 1.00 92.19 138 GLU A C 1
ATOM 1086 O O . GLU A 1 138 ? -22.848 7.484 14.640 1.00 92.19 138 GLU A O 1
ATOM 1091 N N . LYS A 1 139 ? -24.355 8.601 15.860 1.00 86.25 139 LYS A N 1
ATOM 1092 C CA . LYS A 1 139 ? -23.350 9.078 16.806 1.00 86.25 139 LYS A CA 1
ATOM 1093 C C . LYS A 1 139 ? -22.964 7.929 17.737 1.00 86.25 139 LYS A C 1
ATOM 1095 O O . LYS A 1 139 ? -23.864 7.343 18.349 1.00 86.25 139 LYS A O 1
ATOM 1100 N N . PRO A 1 140 ? -21.663 7.648 17.929 1.00 84.81 140 PRO A N 1
ATOM 1101 C CA . PRO A 1 140 ? -21.243 6.690 18.938 1.00 84.81 140 PRO A CA 1
ATOM 1102 C C . PRO A 1 140 ? -21.748 7.158 20.306 1.00 84.81 140 PRO A C 1
ATOM 1104 O O . PRO A 1 140 ? -21.581 8.319 20.689 1.00 84.81 140 PRO A O 1
ATOM 1107 N N . ARG A 1 141 ? -22.406 6.255 21.036 1.00 82.06 141 ARG A N 1
ATOM 1108 C CA . ARG A 1 141 ? -22.890 6.506 22.396 1.00 82.06 141 ARG A CA 1
ATOM 1109 C C . ARG A 1 141 ? -22.064 5.693 23.372 1.00 82.06 141 ARG A C 1
ATOM 1111 O O . ARG A 1 141 ? -22.070 4.466 23.327 1.00 82.06 141 ARG A O 1
ATOM 1118 N N . TRP A 1 142 ? -21.407 6.390 24.283 1.00 81.25 142 TRP A N 1
ATOM 1119 C CA . TRP A 1 142 ? -20.694 5.774 25.391 1.00 81.25 142 TRP A CA 1
ATOM 1120 C C . TRP A 1 142 ? -21.659 5.600 26.562 1.00 81.25 142 TRP A C 1
ATOM 1122 O O . TRP A 1 142 ? -22.355 6.542 26.940 1.00 81.25 142 TRP A O 1
ATOM 1132 N N . ARG A 1 143 ? -21.740 4.385 27.110 1.00 78.06 143 ARG A N 1
ATOM 1133 C CA . ARG A 1 143 ? -22.540 4.090 28.305 1.00 78.06 143 ARG A CA 1
ATOM 1134 C C . ARG A 1 143 ? -21.659 4.126 29.548 1.00 78.06 143 ARG A C 1
ATOM 1136 O O . ARG A 1 143 ? -20.462 3.853 29.473 1.00 78.06 143 ARG A O 1
ATOM 1143 N N . ASN A 1 144 ? -22.270 4.439 30.688 1.00 78.00 144 ASN A N 1
ATOM 1144 C CA . ASN A 1 144 ? -21.632 4.196 31.975 1.00 78.00 144 ASN A CA 1
ATOM 1145 C C . ASN A 1 144 ? -21.438 2.689 32.148 1.00 78.00 144 ASN A C 1
ATOM 1147 O O . ASN A 1 144 ? -22.318 1.904 31.798 1.00 78.00 144 ASN A O 1
ATOM 1151 N N . ILE A 1 145 ? -20.268 2.311 32.651 1.00 78.50 145 ILE A N 1
ATOM 1152 C CA . ILE A 1 145 ? -19.917 0.915 32.885 1.00 78.50 145 ILE A CA 1
ATOM 1153 C C . ILE A 1 145 ? -20.633 0.452 34.150 1.00 78.50 145 ILE A C 1
ATOM 1155 O O . ILE A 1 145 ? -20.483 1.076 35.203 1.00 78.50 145 ILE A O 1
ATOM 1159 N N . ASP A 1 146 ? -21.377 -0.642 34.032 1.00 83.19 146 ASP A N 1
ATOM 1160 C CA . ASP A 1 146 ? -21.885 -1.375 35.182 1.00 83.19 146 ASP A CA 1
ATOM 1161 C C . ASP A 1 146 ? -20.725 -2.154 35.821 1.00 83.19 146 ASP A C 1
ATOM 1163 O O . ASP A 1 146 ? -20.085 -2.995 35.184 1.00 83.19 146 ASP A O 1
ATOM 1167 N N . MET A 1 147 ? -20.397 -1.804 37.065 1.00 81.50 147 MET A N 1
ATOM 1168 C CA . MET A 1 147 ? -19.271 -2.402 37.779 1.00 81.50 147 MET A CA 1
ATOM 1169 C C . MET A 1 147 ? -19.560 -3.842 38.205 1.00 81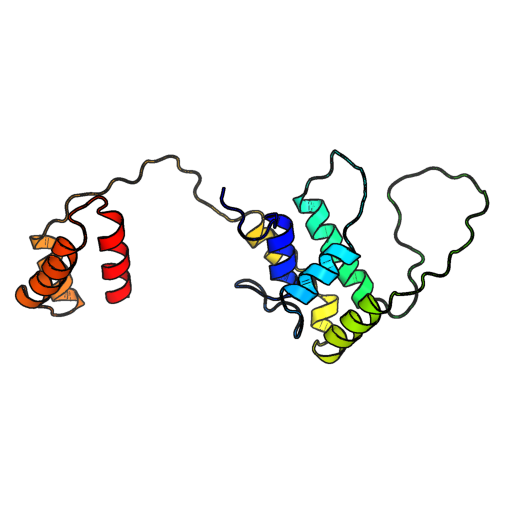.50 147 MET A C 1
ATOM 1171 O O . MET A 1 147 ? -18.633 -4.647 38.211 1.00 81.50 147 MET A O 1
ATOM 1175 N N . ASP A 1 148 ? -20.813 -4.179 38.509 1.00 84.25 148 ASP A N 1
ATOM 1176 C CA . ASP A 1 148 ? -21.189 -5.509 38.992 1.00 84.25 148 ASP A CA 1
ATOM 1177 C C . ASP A 1 148 ? -21.185 -6.521 37.833 1.00 84.25 148 ASP A C 1
ATOM 1179 O O . ASP A 1 148 ? -20.702 -7.654 37.968 1.00 84.25 148 ASP A O 1
ATOM 1183 N N . GLU A 1 149 ? -21.642 -6.084 36.653 1.00 84.81 149 GLU A N 1
ATOM 1184 C CA . GLU A 1 149 ? -21.545 -6.858 35.410 1.00 84.81 149 GLU A CA 1
ATOM 1185 C C . GLU A 1 149 ? -20.079 -7.057 34.993 1.00 84.81 149 GLU A C 1
ATOM 1187 O O . GLU A 1 149 ? -19.672 -8.172 34.655 1.00 84.81 149 GLU A O 1
ATOM 1192 N N . LEU A 1 150 ? -19.257 -6.003 35.078 1.00 83.94 150 LEU A N 1
ATOM 1193 C CA . LEU A 1 150 ? -17.833 -6.080 34.752 1.00 83.94 150 LEU A CA 1
ATOM 1194 C C . LEU A 1 150 ? -17.076 -7.023 35.697 1.00 83.94 150 LEU A C 1
ATOM 1196 O O . LEU A 1 150 ? -16.268 -7.825 35.229 1.00 83.94 150 LEU A O 1
ATOM 1200 N N . GLU A 1 151 ? -17.332 -6.943 37.006 1.00 86.00 151 GLU A N 1
ATOM 1201 C CA . GLU A 1 151 ? -16.750 -7.834 38.021 1.00 86.00 151 GLU A CA 1
ATOM 1202 C C . GLU A 1 151 ? -17.072 -9.297 37.720 1.00 86.00 151 GLU A C 1
ATOM 1204 O O . GLU A 1 151 ? -16.173 -10.140 37.665 1.00 86.00 151 GLU A O 1
ATOM 1209 N N . SER A 1 152 ? -18.345 -9.582 37.449 1.00 87.44 152 SER A N 1
ATOM 1210 C CA . SER A 1 152 ? -18.811 -10.929 37.123 1.00 87.44 152 SER A CA 1
ATOM 1211 C C . SER A 1 152 ? -18.179 -11.452 35.829 1.00 87.44 152 SER A C 1
ATOM 1213 O O . SER A 1 152 ? -17.714 -12.592 35.780 1.00 87.44 152 SER A O 1
ATOM 1215 N N . PHE A 1 153 ? -18.110 -10.619 34.787 1.00 87.56 153 PHE A N 1
ATOM 1216 C CA . PHE A 1 153 ? -17.530 -10.984 33.495 1.00 87.56 153 PHE A CA 1
ATOM 1217 C C . PHE A 1 153 ? -16.028 -11.276 33.593 1.00 87.56 153 PHE A C 1
ATOM 1219 O O . PHE A 1 153 ? -15.545 -12.289 33.083 1.00 87.56 153 PHE A O 1
ATOM 1226 N N . VAL A 1 154 ? -15.284 -10.403 34.270 1.00 88.19 154 VAL A N 1
ATOM 1227 C CA . VAL A 1 154 ? -13.831 -10.511 34.423 1.00 88.19 154 VAL A CA 1
ATOM 1228 C C . VAL A 1 154 ? -13.451 -11.701 35.306 1.00 88.19 154 VAL A C 1
ATOM 1230 O O . VAL A 1 154 ? -12.508 -12.423 34.977 1.00 88.19 154 VAL A O 1
ATOM 1233 N N . TRP A 1 155 ? -14.211 -11.971 36.368 1.00 87.19 155 TRP A N 1
ATOM 1234 C CA . TRP A 1 155 ? -14.045 -13.193 37.151 1.00 87.19 155 TRP A CA 1
ATOM 1235 C C . TRP A 1 155 ? -14.261 -14.443 36.289 1.00 87.19 155 TRP A C 1
ATOM 1237 O O . TRP A 1 155 ? -13.425 -15.343 36.285 1.00 87.19 155 TRP A O 1
ATOM 1247 N N . GLN A 1 156 ? -15.339 -14.491 35.499 1.00 90.50 156 GLN A N 1
ATOM 1248 C CA . GLN A 1 156 ? -15.645 -15.656 34.661 1.00 90.50 156 GLN A CA 1
ATOM 1249 C C . GLN A 1 156 ? -14.634 -15.883 33.530 1.00 90.50 156 GLN A C 1
ATOM 1251 O O . GLN A 1 156 ? -14.345 -17.031 33.198 1.00 90.50 156 GLN A O 1
ATOM 1256 N N . LYS A 1 157 ? -14.126 -14.816 32.902 1.00 91.31 157 LYS A N 1
ATOM 1257 C CA . LYS A 1 157 ? -13.227 -14.926 31.741 1.00 91.31 157 LYS A CA 1
ATOM 1258 C C . LYS A 1 157 ? -11.754 -15.007 32.111 1.00 91.31 157 LYS A C 1
ATOM 1260 O O . LYS A 1 157 ? -11.013 -15.715 31.440 1.00 91.31 157 LYS A O 1
ATOM 1265 N N . LEU A 1 158 ? -11.335 -14.280 33.143 1.00 87.81 158 LEU A N 1
ATOM 1266 C CA . LEU A 1 158 ? -9.923 -14.093 33.490 1.00 87.81 158 LEU A CA 1
ATOM 1267 C C . LEU A 1 158 ? -9.583 -14.597 34.899 1.00 87.81 158 LEU A C 1
ATOM 1269 O O . LEU A 1 158 ? -8.408 -14.642 35.256 1.00 87.81 158 LEU A O 1
ATOM 1273 N N . GLY A 1 159 ? -10.585 -14.946 35.714 1.00 87.75 159 GLY A N 1
ATOM 1274 C CA . GLY A 1 159 ? -10.387 -15.352 37.107 1.00 87.75 159 GLY A CA 1
ATOM 1275 C C . GLY A 1 159 ? -9.927 -14.218 38.023 1.00 87.75 159 GLY A C 1
ATOM 1276 O O . GLY A 1 159 ? -9.426 -14.493 39.112 1.00 87.75 159 GLY A O 1
ATOM 1277 N N . TRP A 1 160 ? -10.033 -12.952 37.598 1.00 86.81 160 TRP A N 1
ATOM 1278 C CA . TRP A 1 160 ? -9.558 -11.847 38.430 1.00 86.81 160 TRP A CA 1
ATOM 1279 C C . TRP A 1 160 ? -10.540 -11.553 39.546 1.00 86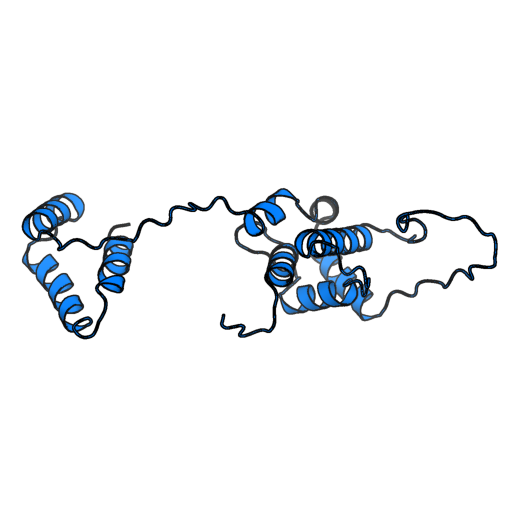.81 160 TRP A C 1
ATOM 1281 O O . TRP A 1 160 ? -11.738 -11.380 39.321 1.00 86.81 160 TRP A O 1
ATOM 1291 N N . ASP A 1 161 ? -9.998 -11.432 40.750 1.00 84.19 161 ASP A N 1
ATOM 1292 C CA . ASP A 1 161 ? -10.756 -10.967 41.895 1.00 84.19 161 ASP A CA 1
ATOM 1293 C C . ASP A 1 161 ? -11.028 -9.452 41.819 1.00 84.19 161 ASP A C 1
ATOM 1295 O O . ASP A 1 161 ? -10.409 -8.691 41.062 1.00 84.19 161 ASP A O 1
ATOM 1299 N N . LYS A 1 162 ? -11.959 -8.991 42.657 1.00 83.00 162 LYS A N 1
ATOM 1300 C CA . LYS A 1 162 ? -12.343 -7.577 42.742 1.00 83.00 162 LYS A CA 1
ATOM 1301 C C . LYS A 1 162 ? -11.142 -6.650 42.973 1.00 83.00 162 LYS A C 1
ATOM 1303 O O . LYS A 1 162 ? -11.090 -5.555 42.422 1.00 83.00 162 LYS A O 1
ATOM 1308 N N . LYS A 1 163 ? -10.131 -7.096 43.724 1.00 84.06 163 LYS A N 1
ATOM 1309 C CA . LYS A 1 163 ? -8.933 -6.300 44.040 1.00 84.06 163 LYS A CA 1
ATOM 1310 C C . LYS A 1 163 ? -8.045 -6.088 42.817 1.00 84.06 163 LYS A C 1
ATOM 1312 O O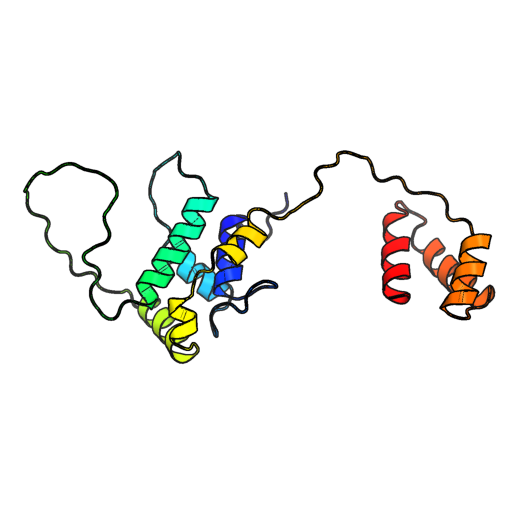 . LYS A 1 163 ? -7.511 -4.994 42.619 1.00 84.06 163 LYS A O 1
ATOM 1317 N N . GLN A 1 164 ? -7.869 -7.119 41.996 1.00 82.00 164 GLN A N 1
ATOM 1318 C CA . GLN A 1 164 ? -7.143 -7.027 40.734 1.00 82.00 164 GLN A CA 1
ATOM 1319 C C . GLN A 1 164 ? -7.868 -6.101 39.756 1.00 82.00 164 GLN A C 1
ATOM 1321 O O . GLN A 1 164 ? -7.225 -5.229 39.162 1.00 82.00 164 GLN A O 1
ATOM 1326 N N . LEU A 1 165 ? -9.197 -6.211 39.663 1.00 83.50 165 LEU A N 1
ATOM 1327 C CA . LEU A 1 165 ? -10.004 -5.315 38.839 1.00 83.50 165 LEU A CA 1
ATOM 1328 C C . LEU A 1 165 ? -9.890 -3.859 39.307 1.00 83.50 165 LEU A C 1
ATOM 1330 O O . LEU A 1 165 ? -9.549 -2.978 38.517 1.00 83.50 165 LEU A O 1
ATOM 1334 N N . GLU A 1 166 ? -10.100 -3.596 40.596 1.00 81.56 166 GLU A N 1
ATOM 1335 C CA . GLU A 1 166 ? -9.989 -2.258 41.180 1.00 81.56 166 GLU A CA 1
ATOM 1336 C C . GLU A 1 166 ? -8.604 -1.652 40.945 1.00 81.56 166 GLU A C 1
ATOM 1338 O O . GLU A 1 166 ? -8.497 -0.482 40.580 1.00 81.56 166 GLU A O 1
ATOM 1343 N N . LYS A 1 167 ? -7.529 -2.437 41.062 1.00 80.75 167 LYS A N 1
ATOM 1344 C CA . LYS A 1 167 ? -6.165 -1.966 40.785 1.00 80.75 167 LYS A CA 1
ATOM 1345 C C . LYS A 1 167 ? -6.008 -1.471 39.344 1.00 80.75 167 LYS A C 1
ATOM 1347 O O . LYS A 1 167 ? -5.388 -0.427 39.125 1.00 80.75 167 LYS A O 1
ATOM 1352 N N . VAL A 1 168 ? -6.568 -2.185 38.367 1.00 78.44 168 VAL A N 1
ATOM 1353 C CA . VAL A 1 168 ? -6.526 -1.798 36.945 1.00 78.44 168 VAL A CA 1
ATOM 1354 C C . VAL A 1 168 ? -7.418 -0.584 36.686 1.00 78.44 168 VAL A C 1
ATOM 1356 O O . VAL A 1 168 ? -6.973 0.391 36.071 1.00 78.44 168 VAL A O 1
ATOM 1359 N N . VAL A 1 169 ? -8.644 -0.599 37.212 1.00 76.06 169 VAL A N 1
ATOM 1360 C CA . VAL A 1 169 ? -9.626 0.480 37.048 1.00 76.06 169 VAL A CA 1
ATOM 1361 C C . VAL A 1 169 ? -9.122 1.775 37.688 1.00 76.06 169 VAL A C 1
ATOM 1363 O O . VAL A 1 169 ? -9.154 2.821 37.046 1.00 76.06 169 VAL A O 1
ATOM 1366 N N . ILE A 1 170 ? -8.591 1.736 38.913 1.00 67.25 170 ILE A N 1
ATOM 1367 C CA . ILE A 1 170 ? -8.080 2.910 39.641 1.00 67.25 170 ILE A CA 1
ATOM 1368 C C . ILE A 1 170 ? -6.823 3.472 38.973 1.00 67.25 170 ILE A C 1
ATOM 1370 O O . ILE A 1 170 ? -6.702 4.692 38.825 1.00 67.25 170 ILE A O 1
ATOM 1374 N N . LYS A 1 171 ? -5.899 2.608 38.525 1.00 65.00 171 LYS A N 1
ATOM 1375 C CA . LYS A 1 171 ? -4.703 3.034 37.778 1.00 65.00 171 LYS A CA 1
ATOM 1376 C C . LYS A 1 171 ? -5.084 3.829 36.528 1.00 65.00 171 LYS A C 1
ATOM 1378 O O . LYS A 1 171 ? -4.401 4.788 36.179 1.00 65.00 171 LYS A O 1
ATOM 1383 N N . ARG A 1 172 ? -6.188 3.455 35.881 1.00 61.91 172 ARG A N 1
ATOM 1384 C CA . ARG A 1 172 ? -6.694 4.123 34.681 1.00 61.91 172 ARG A CA 1
ATOM 1385 C C . ARG A 1 172 ? -7.574 5.336 35.008 1.00 61.91 172 ARG A C 1
ATOM 1387 O O . ARG A 1 172 ? -7.388 6.369 34.379 1.00 61.91 17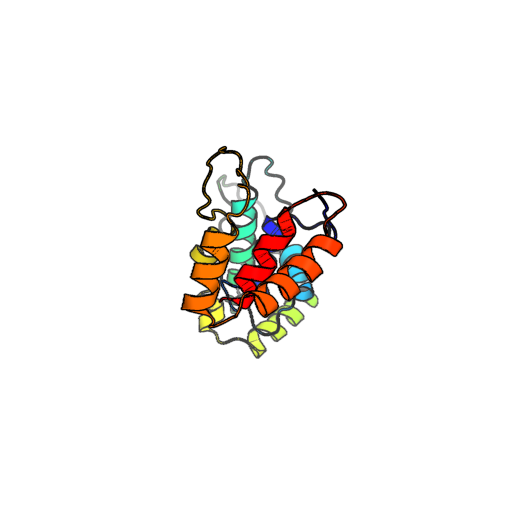2 ARG A O 1
ATOM 1394 N N . LYS A 1 173 ? -8.411 5.310 36.054 1.00 57.50 173 LYS A N 1
ATOM 1395 C CA . LYS A 1 173 ? -9.183 6.489 36.512 1.00 57.50 173 LYS A CA 1
ATOM 1396 C C . LYS A 1 173 ? -8.283 7.681 36.864 1.00 57.50 173 LYS A C 1
ATOM 1398 O O . LYS A 1 173 ? -8.626 8.806 36.529 1.00 57.50 173 LYS A O 1
ATOM 1403 N N . LYS A 1 174 ? -7.102 7.457 37.454 1.00 50.84 174 LYS A N 1
ATOM 1404 C CA . LYS A 1 174 ? -6.124 8.534 37.727 1.00 50.84 174 LYS A CA 1
ATOM 1405 C C . LYS A 1 174 ? -5.499 9.154 36.467 1.00 50.84 174 LYS A C 1
ATOM 1407 O O . LYS A 1 174 ? -4.953 10.246 36.556 1.00 50.84 174 LYS A O 1
ATOM 1412 N N . LYS A 1 175 ? -5.566 8.481 35.313 1.00 46.62 175 LYS A N 1
ATOM 1413 C CA . LYS A 1 175 ? -4.953 8.928 34.052 1.00 46.62 175 LYS A CA 1
ATOM 1414 C C . LYS A 1 175 ? -5.903 9.751 33.168 1.00 46.62 175 LYS A C 1
ATOM 1416 O O . LYS A 1 175 ? -5.420 10.531 32.360 1.00 46.62 175 LYS A O 1
ATOM 1421 N N . TYR A 1 176 ? -7.221 9.628 33.348 1.00 51.03 176 TYR A N 1
ATOM 1422 C CA . TYR A 1 176 ? -8.231 10.212 32.445 1.00 51.03 176 TYR A CA 1
ATOM 1423 C C . TYR A 1 176 ? -9.206 11.172 33.145 1.00 51.03 176 TYR A C 1
ATOM 1425 O O . TYR A 1 176 ? -10.363 11.291 32.757 1.00 51.03 176 TYR A O 1
ATOM 1433 N N . PHE A 1 177 ? -8.747 11.869 34.191 1.00 44.81 177 PHE A N 1
ATOM 1434 C CA . PHE A 1 177 ? -9.552 12.901 34.863 1.00 44.81 177 PHE A CA 1
ATOM 1435 C C . PHE A 1 177 ? -9.609 14.238 34.103 1.00 44.81 177 PHE A C 1
ATOM 1437 O O . PHE A 1 177 ? -10.379 15.117 34.478 1.00 44.81 177 PHE A O 1
ATOM 1444 N N . LEU A 1 178 ? -8.845 14.394 33.020 1.00 40.81 178 LEU A N 1
ATOM 1445 C CA . LEU A 1 178 ? -9.042 15.473 32.058 1.00 40.81 178 LEU A CA 1
ATOM 1446 C C . LEU A 1 178 ? -9.437 14.852 30.723 1.00 40.81 178 LEU A C 1
ATOM 1448 O O . LEU A 1 178 ? -8.582 14.325 30.025 1.00 40.81 178 LEU A O 1
ATOM 1452 N N . THR A 1 179 ? -10.741 14.921 30.442 1.00 43.56 179 THR A N 1
ATOM 1453 C CA . THR A 1 179 ? -11.401 14.718 29.142 1.00 43.56 179 THR A CA 1
ATOM 1454 C C . THR A 1 179 ? -11.124 13.388 28.426 1.00 43.56 179 THR A C 1
ATOM 1456 O O . THR A 1 179 ? -10.007 13.074 28.042 1.00 43.56 179 THR A O 1
ATOM 1459 N N . ASP A 1 180 ? -12.212 12.664 28.167 1.00 45.22 180 ASP A N 1
ATOM 1460 C CA . ASP A 1 180 ? -12.335 11.543 27.227 1.00 45.22 180 ASP A CA 1
ATOM 1461 C C . ASP A 1 180 ? -12.146 10.122 27.790 1.00 45.22 180 ASP A C 1
ATOM 1463 O O . ASP A 1 180 ? -11.063 9.546 27.867 1.00 45.22 180 ASP A O 1
ATOM 1467 N N . PHE A 1 181 ? -13.302 9.489 28.035 1.00 49.56 181 PHE A N 1
ATOM 1468 C CA . PHE A 1 181 ? -13.526 8.042 28.206 1.00 49.56 181 PHE A CA 1
ATOM 1469 C C . PHE A 1 181 ? -13.003 7.175 27.035 1.00 49.56 181 PHE A C 1
ATOM 1471 O O . PHE A 1 181 ? -13.001 5.947 27.132 1.00 49.56 181 PHE A O 1
ATOM 1478 N N . PHE A 1 182 ? -12.548 7.801 25.945 1.00 47.31 182 PHE A N 1
ATOM 1479 C CA . PHE A 1 182 ? -12.143 7.186 24.679 1.00 47.31 182 PHE A CA 1
ATOM 1480 C C . PHE A 1 182 ? -11.018 6.148 24.830 1.00 47.31 182 PHE A C 1
ATOM 1482 O O . PHE A 1 182 ? -11.005 5.133 24.140 1.00 47.31 182 PHE A O 1
ATOM 1489 N N . PHE A 1 183 ? -10.095 6.350 25.773 1.00 47.31 183 PHE A N 1
ATOM 1490 C CA . PHE A 1 183 ? -8.907 5.499 25.905 1.00 47.31 183 PHE A CA 1
ATOM 1491 C C . PHE A 1 183 ? -9.067 4.298 26.839 1.00 47.31 183 PHE A C 1
ATOM 1493 O O . PHE A 1 183 ? -8.263 3.370 26.778 1.00 47.31 183 PHE A O 1
ATOM 1500 N N . PHE A 1 184 ? -10.089 4.270 27.699 1.00 48.12 184 PHE A N 1
ATOM 1501 C CA . PHE A 1 184 ? -10.238 3.158 28.640 1.00 48.12 184 PHE A CA 1
ATOM 1502 C C . PHE A 1 184 ? -10.586 1.848 27.918 1.00 48.12 184 PHE A C 1
ATOM 1504 O O . PHE A 1 184 ? -10.149 0.781 28.344 1.00 48.12 184 PHE A O 1
ATOM 1511 N N . PHE A 1 185 ? -11.339 1.931 26.816 1.00 47.84 185 PHE A N 1
ATOM 1512 C CA . PHE A 1 185 ? -11.884 0.769 26.115 1.00 47.84 185 PHE A CA 1
ATOM 1513 C C . PHE A 1 185 ? -10.836 0.024 25.269 1.00 47.84 185 PHE A C 1
ATOM 1515 O O . PHE A 1 185 ? -10.742 -1.198 25.378 1.00 47.84 185 PHE A O 1
ATOM 1522 N N . CYS A 1 186 ? -9.992 0.736 24.506 1.00 48.25 186 CYS A N 1
ATOM 1523 C CA . CYS A 1 186 ? -8.946 0.103 23.686 1.00 48.25 186 CYS A CA 1
ATOM 1524 C C . CYS A 1 186 ? -7.969 -0.726 24.528 1.00 48.25 186 CYS A C 1
ATOM 1526 O O . CYS A 1 186 ? -7.689 -1.868 24.185 1.00 48.25 186 CYS A O 1
ATOM 1528 N N . ASP A 1 187 ? -7.516 -0.211 25.673 1.00 43.66 187 ASP A N 1
ATOM 1529 C CA . ASP A 1 187 ? -6.503 -0.899 26.481 1.00 43.66 187 ASP A CA 1
ATOM 1530 C C . ASP A 1 187 ? -7.070 -2.034 27.356 1.00 43.66 187 ASP A C 1
ATOM 1532 O O . ASP A 1 187 ? -6.298 -2.805 27.925 1.00 43.66 187 ASP A O 1
ATOM 1536 N N . VAL A 1 188 ? -8.390 -2.117 27.595 1.00 51.50 188 VAL A N 1
ATOM 1537 C CA . VAL A 1 188 ? -8.981 -3.309 28.250 1.00 51.50 188 VAL A CA 1
ATOM 1538 C C . VAL A 1 188 ? -9.155 -4.410 27.212 1.00 51.50 188 VAL A C 1
ATOM 1540 O O . VAL A 1 188 ? -8.761 -5.539 27.469 1.00 51.50 188 VAL A O 1
ATOM 1543 N N . ILE A 1 189 ? -9.687 -4.084 26.032 1.00 51.44 189 ILE A N 1
ATOM 1544 C CA . ILE A 1 189 ? -9.915 -5.076 24.976 1.00 51.44 189 ILE A CA 1
ATOM 1545 C C . ILE A 1 189 ? -8.589 -5.669 24.485 1.00 51.44 189 ILE A C 1
ATOM 1547 O O . ILE A 1 189 ? -8.500 -6.884 24.361 1.00 51.44 189 ILE A O 1
ATOM 1551 N N . LEU A 1 190 ? -7.534 -4.860 24.328 1.00 50.66 190 LEU A N 1
ATOM 1552 C CA . LEU A 1 190 ? -6.201 -5.348 23.941 1.00 50.66 190 LEU A CA 1
ATOM 1553 C C . LEU A 1 190 ? -5.517 -6.230 25.004 1.00 50.66 190 LEU A C 1
ATOM 1555 O O . LEU A 1 190 ? -4.465 -6.797 24.743 1.00 50.66 190 LEU A O 1
ATOM 1559 N N . TYR A 1 191 ? -6.058 -6.284 26.223 1.00 46.06 191 TYR A N 1
ATOM 1560 C CA . TYR A 1 191 ? -5.552 -7.140 27.299 1.00 46.06 191 TYR A CA 1
ATOM 1561 C C . TYR A 1 191 ? -6.409 -8.402 27.495 1.00 46.06 191 TYR A C 1
ATOM 1563 O O . TYR A 1 191 ? -6.038 -9.278 28.271 1.00 46.06 191 TYR A O 1
ATOM 1571 N N . ILE A 1 192 ? -7.576 -8.471 26.845 1.00 49.19 192 ILE A N 1
ATOM 1572 C CA . ILE A 1 192 ? -8.542 -9.576 26.957 1.00 49.19 192 ILE A CA 1
ATOM 1573 C C . ILE A 1 192 ? -8.588 -10.422 25.670 1.00 49.19 192 ILE A C 1
ATOM 1575 O O . ILE A 1 192 ? -8.997 -11.581 25.734 1.00 49.19 192 ILE A O 1
ATOM 1579 N N . ILE A 1 193 ? -8.154 -9.871 24.531 1.00 42.44 193 ILE A N 1
ATOM 1580 C CA . ILE A 1 193 ? -7.838 -10.608 23.294 1.00 42.44 193 ILE A CA 1
ATOM 1581 C C . ILE A 1 193 ? -6.352 -10.961 23.308 1.00 42.44 193 ILE A C 1
ATOM 1583 O O . ILE A 1 193 ? -6.030 -12.127 22.996 1.00 42.44 193 ILE A O 1
#

Foldseek 3Di:
DDDPDPDDLLLVLQQCQQCHDPLDNHFPQQHSVLSVVLLVVQQDPPPPVPDDSLVSSQVSQVVSLVLLLDPDDDDDDDPDDDDDDDDDDPPDPDDDDPSNVVSSCSRVVRDDPVSSNCPPDPVSSCCSVPPPDDPDPDDDDDDDDDPVVVQVVCCVQPVDHPVNVCVLVVVVVVVPPDDDPPPVPVVVVVVSD

Radius of gyration: 26.66 Å; chains: 1; bounding box: 45×34×87 Å